Protein AF-A0A7R9QW29-F1 (afdb_monomer_lite)

pLDDT: mean 70.52, std 18.79, range [30.86, 97.25]

Secondary structure (DSSP, 8-state):
-PPPP-EEEEEEETTTTEEEEEETTEEEEE-SS-TT--S-TTTTS---S-TT-----HHHHHHHHSHHHHTSHHHHHHHHHTT-----SS-EEEEETTT-TT--S--GGGS-HHHHHHHHHHHHHHHHTPPPPGGGSPPPGGG-GGGGTT----SS-EEEE--SSHHHHHHHHHHHHHHHHHTT-EEEE---GGGTT--------

Structure (mmCIF, N/CA/C/O backbone):
data_AF-A0A7R9QW29-F1
#
_entry.id   AF-A0A7R9QW29-F1
#
loop_
_atom_site.group_PDB
_atom_site.id
_atom_site.type_symbol
_atom_site.label_atom_id
_atom_site.label_alt_id
_atom_site.label_comp_id
_atom_site.label_asym_id
_atom_site.label_entity_id
_atom_site.label_seq_id
_atom_site.pdbx_PDB_ins_code
_atom_site.Cartn_x
_atom_site.Cartn_y
_atom_site.Cartn_z
_atom_site.occupancy
_atom_site.B_iso_or_equiv
_atom_site.auth_seq_id
_atom_site.auth_comp_id
_atom_site.auth_asym_id
_atom_site.auth_atom_id
_atom_site.pdbx_PDB_model_num
ATOM 1 N N . LYS A 1 1 ? -29.082 3.643 -6.934 1.00 73.44 1 LYS A N 1
ATOM 2 C CA . LYS A 1 1 ? -28.202 3.748 -5.7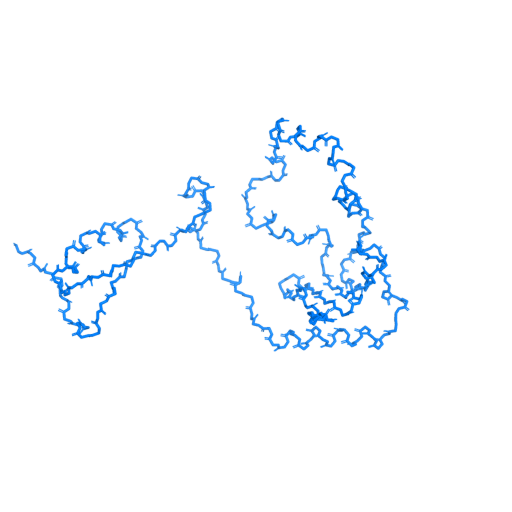39 1.00 73.44 1 LYS A CA 1
ATOM 3 C C . LYS A 1 1 ? -26.882 3.061 -6.061 1.00 73.44 1 LYS A C 1
ATOM 5 O O . LYS A 1 1 ? -26.933 1.961 -6.593 1.00 73.44 1 LYS A O 1
ATOM 10 N N . ARG A 1 2 ? -25.730 3.694 -5.806 1.00 67.56 2 ARG A N 1
ATOM 11 C CA . ARG A 1 2 ? -24.432 3.007 -5.923 1.00 67.56 2 ARG A CA 1
ATOM 12 C C . ARG A 1 2 ? -24.284 2.035 -4.741 1.00 67.56 2 ARG A C 1
ATOM 14 O O . ARG A 1 2 ? -24.753 2.386 -3.656 1.00 67.56 2 ARG A O 1
ATOM 21 N N . PRO A 1 3 ? -23.700 0.842 -4.930 1.00 76.25 3 PRO A N 1
ATOM 22 C CA . PRO A 1 3 ? -23.441 -0.070 -3.823 1.00 76.25 3 PRO A CA 1
ATOM 23 C C . PRO A 1 3 ? -22.502 0.598 -2.812 1.00 76.25 3 PRO A C 1
ATOM 25 O O . PRO A 1 3 ? -21.522 1.240 -3.197 1.00 76.25 3 PRO A O 1
ATOM 28 N N . VAL A 1 4 ? -22.824 0.480 -1.524 1.00 84.00 4 VAL A N 1
ATOM 29 C CA . VAL A 1 4 ? -21.968 0.982 -0.443 1.00 84.00 4 VAL A CA 1
ATOM 30 C C . VAL A 1 4 ? -20.855 -0.034 -0.228 1.00 84.00 4 VAL A C 1
ATOM 32 O O . VAL A 1 4 ? -21.122 -1.211 -0.002 1.00 84.00 4 VAL A O 1
ATOM 35 N N . ARG A 1 5 ? -19.601 0.415 -0.323 1.00 86.31 5 ARG A N 1
ATOM 36 C CA . ARG A 1 5 ? -18.443 -0.423 -0.014 1.00 86.31 5 ARG A CA 1
ATOM 37 C C . ARG A 1 5 ? -18.361 -0.599 1.500 1.00 86.31 5 ARG A C 1
ATOM 39 O O . ARG A 1 5 ? -18.160 0.375 2.216 1.00 86.31 5 ARG A O 1
ATOM 46 N N . THR A 1 6 ? -18.506 -1.834 1.957 1.00 92.88 6 THR A N 1
ATOM 47 C CA . THR A 1 6 ? -18.445 -2.205 3.377 1.00 92.88 6 THR A CA 1
ATOM 48 C C . THR A 1 6 ? -17.052 -2.648 3.807 1.00 92.88 6 THR A C 1
ATOM 50 O O . THR A 1 6 ? -16.775 -2.710 4.995 1.00 92.88 6 THR A O 1
ATOM 53 N N . GLU A 1 7 ? -16.160 -2.936 2.863 1.00 94.56 7 GLU A N 1
ATOM 54 C CA . GLU A 1 7 ? -14.828 -3.463 3.137 1.00 94.56 7 GLU A CA 1
ATOM 55 C C . GLU A 1 7 ? -13.802 -2.855 2.182 1.00 94.56 7 GLU A C 1
ATOM 57 O O . GLU A 1 7 ? -14.059 -2.699 0.984 1.00 94.56 7 GLU A O 1
ATOM 62 N N . LEU A 1 8 ? -12.647 -2.480 2.722 1.00 93.81 8 LEU A N 1
ATOM 63 C CA . LEU A 1 8 ? -11.550 -1.891 1.971 1.00 93.81 8 LEU A CA 1
ATOM 64 C C . LEU A 1 8 ? -10.215 -2.335 2.568 1.00 93.81 8 LEU A C 1
ATOM 66 O O . LEU A 1 8 ? -9.871 -1.962 3.689 1.00 93.81 8 LEU A O 1
ATOM 70 N N . LEU A 1 9 ? -9.432 -3.075 1.790 1.00 93.12 9 LEU A N 1
ATOM 71 C CA . LEU A 1 9 ? -8.023 -3.294 2.088 1.00 93.12 9 LEU A CA 1
ATOM 72 C C . LEU A 1 9 ? -7.236 -2.023 1.742 1.00 93.12 9 LEU A C 1
ATOM 74 O O . LEU A 1 9 ? -7.287 -1.565 0.602 1.00 93.12 9 LEU A O 1
ATOM 78 N N . HIS A 1 10 ? -6.530 -1.446 2.715 1.00 89.88 10 HIS A N 1
ATOM 79 C CA . HIS A 1 10 ? -5.677 -0.276 2.488 1.00 89.88 10 HIS A CA 1
ATOM 80 C C . HIS A 1 10 ? -4.273 -0.682 2.036 1.00 89.88 10 HIS A C 1
ATOM 82 O O . HIS A 1 10 ? -3.747 -0.094 1.097 1.00 89.88 10 HIS A O 1
ATOM 88 N N . ASN A 1 11 ? -3.661 -1.649 2.726 1.00 87.25 11 ASN A N 1
ATOM 89 C CA . ASN A 1 11 ? -2.287 -2.082 2.479 1.00 87.25 11 ASN A CA 1
ATOM 90 C C . ASN A 1 11 ? -2.011 -3.450 3.133 1.00 87.25 11 ASN A C 1
ATOM 92 O O . ASN A 1 11 ? -2.524 -3.719 4.223 1.00 87.25 11 ASN A O 1
ATOM 96 N N . ILE A 1 12 ? -1.157 -4.257 2.501 1.00 88.38 12 ILE A N 1
ATOM 97 C CA . ILE A 1 12 ? -0.369 -5.330 3.118 1.00 88.38 12 ILE A CA 1
ATOM 98 C C . ILE A 1 12 ? 1.059 -5.176 2.593 1.00 88.38 12 ILE A C 1
ATOM 100 O O . ILE A 1 12 ? 1.333 -5.451 1.428 1.00 88.38 12 ILE A O 1
ATOM 104 N N . ASP A 1 13 ? 1.953 -4.730 3.463 1.00 83.19 13 ASP A N 1
ATOM 105 C CA . ASP A 1 13 ? 3.351 -4.489 3.154 1.00 83.19 13 ASP A CA 1
ATOM 106 C C . ASP A 1 13 ? 4.216 -5.489 3.928 1.00 83.19 13 ASP A C 1
ATOM 108 O O . ASP A 1 13 ? 4.420 -5.325 5.136 1.00 83.19 13 ASP A O 1
ATOM 112 N N . PRO A 1 14 ? 4.710 -6.550 3.270 1.00 79.88 14 PRO A N 1
ATOM 113 C CA . PRO A 1 14 ? 5.566 -7.531 3.922 1.00 79.88 14 PRO A CA 1
ATOM 114 C C . PRO A 1 14 ? 6.981 -7.000 4.197 1.00 79.88 14 PRO A C 1
ATOM 116 O O . PRO A 1 14 ? 7.666 -7.572 5.040 1.00 79.88 14 PRO A O 1
ATOM 119 N N . ILE A 1 15 ? 7.420 -5.925 3.527 1.00 76.19 15 ILE A N 1
ATOM 120 C CA . ILE A 1 15 ? 8.760 -5.338 3.693 1.00 76.19 15 ILE A CA 1
ATOM 121 C C . ILE A 1 15 ? 8.809 -4.555 5.005 1.00 76.19 15 ILE A C 1
ATOM 123 O O . ILE A 1 15 ? 9.700 -4.756 5.826 1.00 76.19 15 ILE A O 1
ATOM 127 N N . TRP A 1 16 ? 7.808 -3.708 5.232 1.00 72.38 16 TRP A N 1
ATOM 128 C CA . TRP A 1 16 ? 7.690 -2.893 6.443 1.00 72.38 16 TRP A CA 1
ATOM 129 C C . TRP A 1 16 ? 6.817 -3.536 7.526 1.00 72.38 16 TRP A C 1
ATOM 131 O O . TRP A 1 16 ? 6.592 -2.938 8.577 1.00 72.38 16 TRP A O 1
ATOM 141 N N . ASN A 1 17 ? 6.318 -4.749 7.268 1.00 79.25 17 ASN A N 1
ATOM 142 C CA . ASN A 1 17 ? 5.411 -5.504 8.132 1.00 79.25 17 ASN A CA 1
ATOM 143 C C . ASN A 1 17 ? 4.207 -4.665 8.601 1.00 79.25 17 ASN A C 1
ATOM 145 O O . ASN A 1 17 ? 3.779 -4.722 9.760 1.00 79.25 17 ASN A O 1
ATOM 149 N N . MET A 1 18 ? 3.661 -3.878 7.672 1.00 82.75 18 MET A N 1
ATOM 150 C CA . MET A 1 18 ? 2.506 -3.019 7.893 1.00 82.75 18 MET A CA 1
ATOM 151 C C . MET A 1 18 ? 1.281 -3.602 7.208 1.00 82.75 18 MET A C 1
ATOM 153 O O . MET A 1 18 ? 1.355 -4.128 6.103 1.00 82.75 18 MET A O 1
ATOM 157 N N . SER A 1 19 ? 0.117 -3.486 7.830 1.00 88.00 19 SER A N 1
ATOM 158 C CA . SER A 1 19 ? -1.134 -3.838 7.160 1.00 88.00 19 SER A CA 1
ATOM 159 C C . SER A 1 19 ? -2.289 -3.025 7.708 1.00 88.00 19 SER A C 1
ATOM 161 O O . SER A 1 19 ? -2.288 -2.654 8.881 1.00 88.00 19 SER A O 1
ATOM 163 N N . ALA A 1 20 ? -3.268 -2.733 6.859 1.00 91.50 20 ALA A N 1
ATOM 164 C CA . ALA A 1 20 ? -4.464 -2.023 7.271 1.00 91.50 20 ALA A CA 1
ATOM 165 C C . ALA A 1 20 ? -5.687 -2.470 6.469 1.00 91.50 20 ALA A C 1
ATOM 167 O O . ALA A 1 20 ? -5.649 -2.547 5.238 1.00 91.50 20 ALA A O 1
ATOM 168 N N . ILE A 1 21 ? -6.791 -2.705 7.173 1.00 94.44 21 ILE A N 1
ATOM 169 C CA . ILE A 1 21 ? -8.099 -3.017 6.593 1.00 94.44 21 ILE A CA 1
ATOM 170 C C . ILE A 1 21 ? -9.167 -2.159 7.258 1.00 94.44 21 ILE A C 1
ATOM 172 O O . ILE A 1 21 ? -9.123 -1.920 8.463 1.00 94.44 21 ILE A O 1
ATOM 176 N N . ARG A 1 22 ? -10.142 -1.716 6.469 1.00 94.75 22 ARG A N 1
ATOM 177 C CA . ARG A 1 22 ? -11.374 -1.101 6.948 1.00 94.75 22 ARG A CA 1
ATOM 178 C C . ARG A 1 22 ? -12.548 -2.042 6.702 1.00 94.75 22 ARG A C 1
ATOM 180 O O . ARG A 1 22 ? -12.721 -2.533 5.587 1.00 94.75 22 ARG A O 1
ATOM 187 N N . TYR A 1 23 ? -13.369 -2.239 7.724 1.00 96.25 23 TYR A N 1
ATOM 188 C CA . TYR A 1 23 ? -14.617 -2.989 7.673 1.00 96.25 23 TYR A CA 1
ATOM 189 C C . TYR A 1 23 ? -15.718 -2.162 8.346 1.00 96.25 23 TYR A C 1
ATOM 191 O O . TYR A 1 23 ? -15.688 -1.924 9.551 1.00 96.25 23 TYR A O 1
ATOM 199 N N . TYR A 1 24 ? -16.668 -1.690 7.544 1.00 94.94 24 TYR A N 1
ATOM 200 C CA . TYR A 1 24 ? -17.634 -0.649 7.888 1.00 94.94 24 TYR A CA 1
ATOM 201 C C . TYR A 1 24 ? -16.944 0.591 8.469 1.00 94.94 24 TYR A C 1
ATOM 203 O O . TYR A 1 24 ? -16.179 1.263 7.768 1.00 94.94 24 TYR A O 1
ATOM 211 N N . ASP A 1 25 ? -17.214 0.888 9.733 1.00 95.06 25 ASP A N 1
ATOM 212 C CA . ASP A 1 25 ? -16.708 2.057 10.436 1.00 95.06 25 ASP A CA 1
ATOM 213 C C . ASP A 1 25 ? -15.381 1.760 11.144 1.00 95.06 25 ASP A C 1
ATOM 215 O O . ASP A 1 25 ? -14.684 2.682 11.536 1.00 95.06 25 ASP A O 1
ATOM 219 N N . TYR A 1 26 ? -14.948 0.498 11.203 1.00 95.25 26 TYR A N 1
ATOM 220 C CA . TYR A 1 26 ? -13.737 0.111 11.917 1.00 95.25 26 TYR A CA 1
ATOM 221 C C . TYR A 1 26 ? -12.537 -0.029 10.992 1.00 95.25 26 TYR A C 1
ATOM 223 O O . TYR A 1 26 ? -12.632 -0.634 9.921 1.00 95.25 26 TYR A O 1
ATOM 231 N N . LYS A 1 27 ? -11.383 0.475 11.427 1.00 93.25 27 LYS A N 1
ATOM 232 C CA . LYS A 1 27 ? -10.101 0.285 10.748 1.00 93.25 27 LYS A CA 1
ATOM 233 C C . LYS A 1 27 ? -9.096 -0.365 11.686 1.00 93.25 27 LYS A C 1
ATOM 235 O O . LYS A 1 27 ? -8.755 0.197 12.721 1.00 93.25 27 LYS A O 1
ATOM 240 N N . LEU A 1 28 ? -8.619 -1.543 11.295 1.00 92.50 28 LEU A N 1
ATOM 241 C CA . LEU A 1 28 ? -7.553 -2.269 11.976 1.00 92.50 28 LEU A CA 1
ATOM 242 C C . LEU A 1 28 ? -6.229 -1.941 11.289 1.00 92.50 28 LEU A C 1
ATOM 244 O O . LEU A 1 28 ? -6.126 -2.063 10.065 1.00 92.50 28 LEU A O 1
ATOM 248 N N . VAL A 1 29 ? -5.229 -1.544 12.068 1.00 89.31 29 VAL A N 1
ATOM 249 C CA . VAL A 1 29 ? -3.888 -1.191 11.598 1.00 89.31 29 VAL A CA 1
ATOM 250 C C . VAL A 1 29 ? -2.862 -1.997 12.380 1.00 89.31 29 VAL A C 1
ATOM 252 O O . VAL A 1 29 ? -2.909 -2.056 13.601 1.00 89.31 29 VAL A O 1
ATOM 255 N N . LYS A 1 30 ? -1.911 -2.603 11.677 1.00 85.00 30 LYS A N 1
ATOM 256 C CA . LYS A 1 30 ? -0.725 -3.245 12.246 1.00 85.00 30 LYS A CA 1
ATOM 257 C C . LYS A 1 30 ? 0.500 -2.526 11.700 1.00 85.00 30 LYS A C 1
ATOM 259 O O . LYS A 1 30 ? 0.628 -2.425 10.480 1.00 85.00 30 LYS A O 1
ATOM 264 N N . SER A 1 31 ? 1.397 -2.079 12.573 1.00 74.94 31 SER A N 1
ATOM 265 C CA . SER A 1 31 ? 2.688 -1.507 12.179 1.00 74.94 31 SER A CA 1
ATOM 266 C C . SE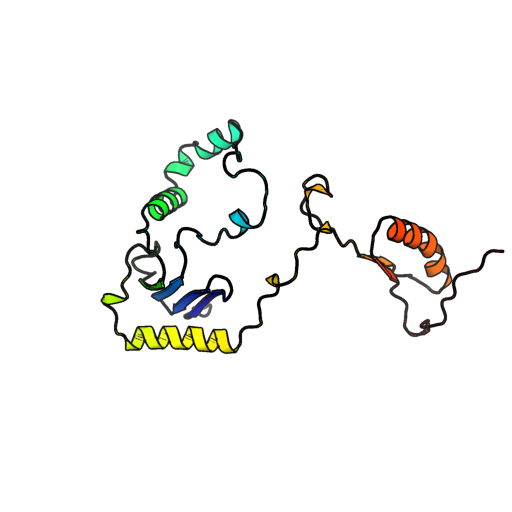R A 1 31 ? 3.799 -1.949 13.130 1.00 74.94 31 SER A C 1
ATOM 268 O O . SER A 1 31 ? 3.610 -2.015 14.345 1.00 74.94 31 SER A O 1
ATOM 270 N N . THR A 1 32 ? 4.984 -2.231 12.588 1.00 60.09 32 THR A N 1
ATOM 271 C CA . THR A 1 32 ? 6.207 -2.441 13.382 1.00 60.09 32 THR A CA 1
ATOM 272 C C . THR A 1 32 ? 7.125 -1.219 13.418 1.00 60.09 32 THR A C 1
ATOM 274 O O . THR A 1 32 ? 8.175 -1.279 14.048 1.00 60.09 32 THR A O 1
ATOM 277 N N . GLY A 1 33 ? 6.731 -0.107 12.793 1.00 53.31 33 GLY A N 1
ATOM 278 C CA . GLY A 1 33 ? 7.444 1.173 12.817 1.00 53.31 33 GLY A CA 1
ATOM 279 C C . GLY A 1 33 ? 6.554 2.327 13.298 1.00 53.31 33 GLY A C 1
ATOM 280 O O . GLY A 1 33 ? 5.334 2.157 13.388 1.00 53.31 33 GLY A O 1
ATOM 281 N N . PRO A 1 34 ? 7.135 3.496 13.621 1.00 47.91 34 PRO A N 1
ATOM 282 C CA . PRO A 1 34 ? 6.365 4.674 14.012 1.00 47.91 34 PRO A CA 1
ATOM 283 C C . PRO A 1 34 ? 5.334 5.016 12.929 1.00 47.91 34 PRO A C 1
ATOM 285 O O . PRO A 1 34 ? 5.673 5.124 11.754 1.00 47.91 34 PRO A O 1
ATOM 288 N N . VAL A 1 35 ? 4.077 5.232 13.331 1.00 45.34 35 VAL A N 1
ATOM 289 C CA . VAL A 1 35 ? 2.928 5.581 12.455 1.00 45.34 35 VAL A CA 1
ATOM 290 C C . VAL A 1 35 ? 3.110 6.957 11.772 1.00 45.34 35 VAL A C 1
ATOM 292 O O . VAL A 1 35 ? 2.289 7.407 10.971 1.00 45.34 35 VAL A O 1
ATOM 295 N N . ASN A 1 36 ? 4.230 7.624 12.056 1.00 42.44 36 ASN A N 1
ATOM 296 C CA . ASN A 1 36 ? 4.636 8.923 11.529 1.00 42.44 36 ASN A CA 1
ATOM 297 C C . ASN A 1 36 ? 4.950 8.872 10.025 1.00 42.44 36 ASN A C 1
ATOM 299 O O . ASN A 1 36 ? 4.928 9.904 9.356 1.00 42.44 36 ASN A O 1
ATOM 303 N N . SER A 1 37 ? 5.188 7.689 9.456 1.00 42.69 37 SER A N 1
ATOM 304 C CA . SER A 1 37 ? 5.276 7.482 8.010 1.00 42.69 37 SER A CA 1
ATOM 305 C C . SER A 1 37 ? 3.871 7.330 7.425 1.00 42.69 37 SER A C 1
ATOM 307 O O . SER A 1 37 ? 3.453 6.277 6.951 1.00 42.69 37 SER A O 1
ATOM 309 N N . SER A 1 38 ? 3.112 8.426 7.472 1.00 36.91 38 SER A N 1
ATOM 310 C CA . SER A 1 38 ? 1.786 8.577 6.872 1.00 36.91 38 SER A CA 1
ATOM 311 C C . SER A 1 38 ? 1.824 8.409 5.349 1.00 36.91 38 SER A C 1
ATOM 313 O O . SER A 1 38 ? 1.623 9.381 4.644 1.00 36.91 38 SER A O 1
ATOM 315 N N . GLY A 1 39 ? 2.121 7.229 4.800 1.00 36.88 39 GLY A N 1
ATOM 316 C CA . GLY A 1 39 ? 1.956 6.904 3.375 1.00 36.88 39 GLY A CA 1
ATOM 317 C C . GLY A 1 39 ? 2.679 7.807 2.362 1.00 36.88 39 GLY A C 1
ATOM 318 O O . GLY A 1 39 ? 2.554 7.583 1.162 1.00 36.88 39 GLY A O 1
ATOM 319 N N . ILE A 1 40 ? 3.472 8.790 2.795 1.00 36.31 40 ILE A N 1
ATOM 320 C CA . ILE A 1 40 ? 4.382 9.549 1.942 1.00 36.31 40 ILE A CA 1
ATOM 321 C C . ILE A 1 40 ? 5.676 8.735 1.854 1.00 36.31 40 ILE A C 1
ATOM 323 O O . ILE A 1 40 ? 6.750 9.202 2.209 1.00 36.31 40 ILE A O 1
ATOM 327 N N . ALA A 1 41 ? 5.577 7.495 1.368 1.00 34.00 41 ALA A N 1
ATOM 328 C CA . ALA A 1 41 ? 6.740 6.681 1.008 1.00 34.00 41 ALA A CA 1
ATOM 329 C C . ALA A 1 41 ? 7.572 7.331 -0.123 1.00 34.00 41 ALA A C 1
ATOM 331 O O . ALA A 1 41 ? 8.692 6.921 -0.404 1.00 34.00 41 ALA A O 1
ATOM 332 N N . TRP A 1 42 ? 7.056 8.401 -0.738 1.00 30.86 42 TRP A N 1
ATOM 333 C CA . TRP A 1 42 ? 7.811 9.280 -1.628 1.00 30.86 42 TRP A CA 1
ATOM 334 C C . TRP A 1 42 ? 8.867 10.133 -0.914 1.00 30.86 42 TRP A C 1
ATOM 336 O O . TRP A 1 42 ? 9.722 10.691 -1.593 1.00 30.86 42 TRP A O 1
ATOM 346 N N . ARG A 1 43 ? 8.815 10.262 0.421 1.00 34.09 43 ARG A N 1
ATOM 347 C CA . ARG A 1 43 ? 9.780 11.067 1.186 1.00 34.09 43 ARG A CA 1
ATOM 348 C C . ARG A 1 43 ? 11.132 10.366 1.337 1.00 34.09 43 ARG A C 1
ATOM 350 O O . ARG A 1 43 ? 12.147 11.044 1.289 1.00 34.09 43 ARG A O 1
ATOM 357 N N . ASP A 1 44 ? 11.136 9.037 1.436 1.00 34.22 44 ASP A N 1
ATOM 358 C CA . ASP A 1 44 ? 12.357 8.269 1.723 1.00 34.22 44 ASP A CA 1
ATOM 359 C C . ASP A 1 44 ? 12.962 7.599 0.473 1.00 34.22 44 ASP A C 1
ATOM 361 O O . ASP A 1 44 ? 14.073 7.082 0.516 1.00 34.22 44 ASP A O 1
ATOM 365 N N . SER A 1 45 ? 12.253 7.591 -0.665 1.00 35.56 45 SER A N 1
ATOM 366 C CA . SER A 1 45 ? 12.657 6.822 -1.859 1.00 35.56 45 SER A CA 1
ATOM 367 C C . SER A 1 45 ? 13.609 7.551 -2.823 1.00 35.56 45 SER A C 1
ATOM 369 O O . SER A 1 45 ? 13.991 6.994 -3.862 1.00 35.56 45 SER A O 1
ATOM 371 N N . TYR A 1 46 ? 14.023 8.771 -2.506 1.00 36.12 46 TYR A N 1
ATOM 372 C CA . TYR A 1 46 ? 15.106 9.422 -3.222 1.00 36.12 46 TYR A CA 1
ATOM 373 C C . TYR A 1 46 ? 16.059 10.021 -2.194 1.00 36.12 46 TYR A C 1
ATOM 375 O O . TYR A 1 46 ? 15.640 10.856 -1.401 1.00 36.12 46 TYR A O 1
ATOM 383 N N . ASP A 1 47 ? 17.346 9.677 -2.294 1.00 36.84 47 ASP A N 1
ATOM 384 C CA . ASP A 1 47 ? 18.494 10.486 -1.842 1.00 36.84 47 ASP A CA 1
ATOM 385 C C . ASP A 1 47 ? 18.523 11.857 -2.565 1.00 36.84 47 ASP A C 1
ATOM 387 O O . ASP A 1 47 ? 19.554 12.355 -3.021 1.00 36.84 47 ASP A O 1
ATOM 391 N N . TYR A 1 48 ? 17.355 12.470 -2.750 1.00 36.53 48 TYR A N 1
ATOM 392 C CA . TYR A 1 48 ? 17.192 13.831 -3.191 1.00 36.53 48 TYR A CA 1
ATOM 393 C C . TYR A 1 48 ? 17.459 14.675 -1.959 1.00 36.53 48 TYR A C 1
ATOM 395 O O . TYR A 1 48 ? 16.547 14.914 -1.181 1.00 36.53 48 TYR A O 1
ATOM 403 N N . VAL A 1 49 ? 18.737 15.017 -1.785 1.00 32.28 49 VAL A N 1
ATOM 404 C CA . VAL A 1 49 ? 19.244 16.165 -1.029 1.00 32.28 49 VAL A CA 1
ATOM 405 C C . VAL A 1 49 ? 18.545 16.364 0.312 1.00 32.28 49 VAL A C 1
ATOM 407 O O . VAL A 1 49 ? 17.440 16.888 0.349 1.00 32.28 49 VAL A O 1
ATOM 410 N N . ASP A 1 50 ? 19.228 15.979 1.393 1.00 35.41 50 ASP A N 1
ATOM 411 C CA . ASP A 1 50 ? 19.118 16.610 2.712 1.00 35.41 50 ASP A CA 1
ATOM 412 C C . ASP A 1 50 ? 17.768 17.309 2.954 1.00 35.41 50 ASP A C 1
ATOM 414 O O . ASP A 1 50 ? 17.564 18.467 2.592 1.00 35.41 50 ASP A O 1
ATOM 418 N N . SER A 1 51 ? 16.818 16.580 3.544 1.00 41.31 51 SER A N 1
ATOM 419 C CA . SER A 1 51 ? 15.452 17.043 3.842 1.00 41.31 51 SER A CA 1
ATOM 420 C C . SER A 1 51 ? 15.352 18.334 4.683 1.00 41.31 51 SER A C 1
ATOM 422 O O . SER A 1 51 ? 14.247 18.762 5.023 1.00 41.31 51 SER A O 1
ATOM 424 N N . THR A 1 52 ? 16.475 18.980 5.000 1.00 36.91 52 THR A N 1
ATOM 425 C CA . THR A 1 52 ? 16.547 20.358 5.487 1.00 36.91 52 THR A CA 1
ATOM 426 C C . THR A 1 52 ? 16.428 21.426 4.386 1.00 36.91 52 THR A C 1
ATOM 428 O O . THR A 1 52 ? 16.191 22.586 4.727 1.00 36.91 52 THR A O 1
ATOM 431 N N . ASP A 1 53 ? 16.496 21.072 3.094 1.00 36.78 53 ASP A N 1
ATOM 432 C CA . ASP A 1 53 ? 16.634 22.051 2.001 1.00 36.78 53 ASP A CA 1
ATOM 433 C C . ASP A 1 53 ? 15.532 22.028 0.921 1.00 36.78 53 ASP A C 1
ATOM 435 O O . ASP A 1 53 ? 15.686 22.626 -0.146 1.00 36.78 53 ASP A O 1
ATOM 439 N N . ILE A 1 54 ? 14.330 21.510 1.225 1.00 42.09 54 ILE A N 1
ATOM 440 C CA . ILE A 1 54 ? 13.117 22.063 0.582 1.00 42.09 54 ILE A CA 1
ATOM 441 C C . ILE A 1 54 ? 12.860 23.438 1.213 1.00 42.09 54 ILE A C 1
ATOM 443 O O . ILE A 1 54 ? 11.905 23.655 1.962 1.00 42.09 54 ILE A O 1
ATOM 447 N N . ARG A 1 55 ? 13.741 24.396 0.922 1.00 38.09 55 ARG A N 1
ATOM 448 C CA . ARG A 1 55 ? 13.458 25.808 1.134 1.00 38.09 55 ARG A CA 1
ATOM 449 C C . ARG A 1 55 ? 12.405 26.180 0.111 1.00 38.09 55 ARG A C 1
ATOM 451 O O . ARG A 1 55 ? 12.706 26.444 -1.051 1.00 38.09 55 ARG A O 1
ATOM 458 N N . LEU A 1 56 ? 11.147 26.174 0.545 1.00 41.88 56 LEU A N 1
ATOM 459 C CA . LEU A 1 56 ? 10.099 26.882 -0.177 1.00 41.88 56 LEU A CA 1
ATOM 460 C C . LEU A 1 56 ? 10.639 28.281 -0.482 1.00 41.88 56 LEU A C 1
ATOM 462 O O . LEU A 1 56 ? 11.242 28.923 0.384 1.00 41.88 56 LEU A O 1
ATOM 466 N N . THR A 1 57 ? 10.460 28.753 -1.711 1.00 45.47 57 THR A N 1
ATOM 467 C CA . THR A 1 57 ? 10.836 30.133 -2.011 1.00 45.47 57 THR A CA 1
ATOM 468 C C . THR A 1 57 ? 10.052 31.068 -1.077 1.00 45.47 57 THR A C 1
ATOM 470 O O . THR A 1 57 ? 8.993 30.681 -0.560 1.00 45.47 57 THR A O 1
ATOM 473 N N . PRO A 1 58 ? 10.522 32.297 -0.819 1.00 50.03 58 PRO A N 1
ATOM 474 C CA . PRO A 1 58 ? 9.759 33.276 -0.045 1.00 50.03 58 PRO A CA 1
ATOM 475 C C . PRO A 1 58 ? 8.302 33.429 -0.532 1.00 50.03 58 PRO A C 1
ATOM 477 O O . PRO A 1 58 ? 7.391 33.615 0.276 1.00 50.03 58 PRO A O 1
ATOM 480 N N . GLU A 1 59 ? 8.055 33.262 -1.835 1.00 50.50 59 GLU A N 1
ATOM 481 C CA . GLU A 1 59 ? 6.724 33.229 -2.456 1.00 50.50 59 GLU A CA 1
ATOM 482 C C . GLU A 1 59 ? 5.949 31.952 -2.101 1.00 50.50 59 GLU A C 1
ATOM 484 O O . GLU A 1 59 ? 4.762 32.023 -1.779 1.00 50.50 59 GLU A O 1
ATOM 489 N N . GLY A 1 60 ? 6.616 30.793 -2.089 1.00 48.06 60 GLY A N 1
ATOM 490 C CA . GLY A 1 60 ? 6.065 29.529 -1.600 1.00 48.06 60 GLY A CA 1
ATOM 491 C C . GLY A 1 60 ? 5.624 29.620 -0.136 1.00 48.06 60 GLY A C 1
ATOM 492 O O . GLY A 1 60 ? 4.496 29.240 0.184 1.00 48.06 60 GLY A O 1
ATOM 493 N N . TYR A 1 61 ? 6.441 30.222 0.735 1.00 50.97 61 TYR A N 1
ATOM 494 C CA . TYR A 1 61 ? 6.067 30.500 2.127 1.00 50.97 61 TYR A CA 1
ATOM 495 C C . TYR A 1 61 ? 4.891 31.480 2.229 1.00 50.97 61 TYR A C 1
ATOM 497 O O . TYR A 1 61 ? 3.935 31.205 2.955 1.00 50.97 61 TYR A O 1
ATOM 505 N N . LYS A 1 62 ? 4.894 32.575 1.458 1.00 52.81 62 LYS A N 1
ATOM 506 C CA . LYS A 1 62 ? 3.762 33.518 1.395 1.00 52.81 62 LYS A CA 1
ATOM 507 C C . LYS A 1 62 ? 2.465 32.844 0.941 1.00 52.81 62 LYS A C 1
ATOM 509 O O . LYS A 1 62 ? 1.416 33.118 1.513 1.00 52.81 62 LYS A O 1
ATOM 514 N N . SER A 1 63 ? 2.533 31.925 -0.023 1.00 51.62 63 SER A N 1
ATOM 515 C CA . SER A 1 63 ? 1.373 31.176 -0.537 1.00 51.62 63 SER A CA 1
ATOM 516 C C . SER A 1 63 ? 0.807 30.137 0.446 1.00 51.62 63 SER A C 1
ATOM 518 O O . SER A 1 63 ? -0.324 29.668 0.297 1.00 51.62 63 SER A O 1
ATOM 520 N N . LEU A 1 64 ? 1.590 29.741 1.453 1.00 51.84 64 LEU A N 1
ATOM 521 C CA . LEU A 1 64 ? 1.140 28.884 2.552 1.00 51.84 64 LEU A CA 1
ATOM 522 C C . LEU A 1 64 ? 0.611 29.701 3.737 1.00 51.84 64 LEU A C 1
ATOM 524 O O . LEU A 1 64 ? -0.264 29.221 4.451 1.00 51.84 64 LEU A O 1
ATOM 528 N N . GLN A 1 65 ? 1.116 30.924 3.923 1.00 50.81 65 GLN A N 1
ATOM 529 C CA . GLN A 1 65 ? 0.735 31.840 5.004 1.00 50.81 65 GLN A CA 1
ATOM 530 C C . GLN A 1 65 ? -0.494 32.705 4.695 1.00 50.81 65 GLN A C 1
ATOM 532 O O . GLN A 1 65 ? -0.944 33.448 5.565 1.00 50.81 65 GLN A O 1
ATOM 537 N N . THR A 1 66 ? -1.075 32.624 3.495 1.00 50.78 66 THR A N 1
ATOM 538 C CA . THR A 1 66 ? -2.373 33.260 3.236 1.00 50.78 66 THR A CA 1
ATOM 539 C C . THR A 1 66 ? -3.410 32.689 4.207 1.00 50.78 66 THR A C 1
ATOM 541 O O . THR A 1 66 ? -3.647 31.478 4.218 1.00 50.78 66 THR A O 1
ATOM 544 N N . ALA A 1 67 ? -4.010 33.564 5.020 1.00 49.88 67 ALA A N 1
ATOM 545 C CA . ALA A 1 67 ? -4.895 33.243 6.145 1.00 49.88 67 ALA A CA 1
ATOM 546 C C . ALA A 1 67 ? -6.035 32.252 5.814 1.00 49.88 67 ALA A C 1
ATOM 548 O O . ALA A 1 67 ? -6.469 31.502 6.689 1.00 49.88 67 ALA A O 1
ATOM 549 N N . ASP A 1 68 ? -6.444 32.158 4.544 1.00 52.16 68 ASP A N 1
ATOM 550 C CA . ASP A 1 68 ? -7.429 31.185 4.053 1.00 52.16 68 ASP A CA 1
ATOM 551 C C . ASP A 1 68 ? -7.023 29.718 4.269 1.00 52.16 68 ASP A C 1
ATOM 553 O O . ASP A 1 68 ? -7.878 28.853 4.471 1.00 52.16 68 ASP A O 1
ATOM 557 N N . ARG A 1 69 ? -5.720 29.404 4.282 1.00 48.06 69 ARG A N 1
ATOM 558 C CA . ARG A 1 69 ? -5.245 28.031 4.515 1.00 48.06 69 ARG A CA 1
ATOM 559 C C . ARG A 1 69 ? -5.228 27.659 5.990 1.00 48.06 69 ARG A C 1
ATOM 561 O O . ARG A 1 69 ? -5.610 26.535 6.303 1.00 48.06 69 ARG A O 1
ATOM 568 N N . MET A 1 70 ? -4.880 28.581 6.887 1.00 46.56 70 MET A N 1
ATOM 569 C CA . MET A 1 70 ? -4.816 28.327 8.336 1.00 46.56 70 MET A CA 1
ATOM 570 C C . MET A 1 70 ? -6.192 28.020 8.952 1.00 46.56 70 MET A C 1
ATOM 572 O O . MET A 1 70 ? -6.285 27.265 9.918 1.00 46.56 70 MET A O 1
ATOM 576 N N . HIS A 1 71 ? -7.272 28.554 8.372 1.00 49.12 71 HIS A N 1
ATOM 577 C CA . HIS A 1 71 ? -8.652 28.257 8.779 1.00 49.12 71 HIS A CA 1
ATOM 578 C C . HIS A 1 71 ? -9.315 27.138 7.964 1.00 49.12 71 HIS A C 1
ATOM 580 O O . HIS A 1 71 ? -10.422 26.708 8.306 1.00 49.12 71 HIS A O 1
ATOM 586 N N . SER A 1 72 ? -8.648 26.632 6.922 1.00 56.12 72 SER A N 1
ATOM 587 C CA . SER A 1 72 ? -9.168 25.523 6.130 1.00 56.12 72 SER A CA 1
ATOM 588 C C . SER A 1 72 ? -9.317 24.263 6.984 1.00 56.12 72 SER A C 1
ATOM 590 O O . SER A 1 72 ? -8.516 23.969 7.878 1.00 56.12 72 SER A O 1
ATOM 592 N N . SER A 1 73 ? -10.337 23.470 6.672 1.00 56.16 73 SER A N 1
ATOM 593 C CA . SER A 1 73 ? -10.517 22.126 7.224 1.00 56.16 73 SER A CA 1
ATOM 594 C C . SER A 1 73 ? -9.260 21.261 7.053 1.00 56.16 73 SER A C 1
ATOM 596 O O . SER A 1 73 ? -8.940 20.475 7.938 1.00 56.16 73 SER A O 1
ATOM 598 N N . VAL A 1 74 ? -8.490 21.472 5.980 1.00 50.34 74 VAL A N 1
ATOM 599 C CA . VAL A 1 74 ? -7.221 20.779 5.708 1.00 50.34 74 VAL A CA 1
ATOM 600 C C . VAL A 1 74 ? -6.156 21.094 6.765 1.00 50.34 74 VAL A C 1
ATOM 602 O O . VAL A 1 74 ? -5.526 20.180 7.288 1.00 50.34 74 VAL A O 1
ATOM 605 N N . TYR A 1 75 ? -5.972 22.362 7.142 1.00 54.12 75 TYR A N 1
ATOM 606 C CA . TYR A 1 75 ? -4.984 22.742 8.163 1.00 54.12 75 TYR A CA 1
ATOM 607 C C . TYR A 1 75 ? -5.389 22.284 9.569 1.00 54.12 75 TYR A C 1
ATOM 609 O O . TYR A 1 75 ? -4.544 21.853 10.356 1.00 54.12 75 TYR A O 1
ATOM 617 N N . LYS A 1 76 ? -6.694 22.281 9.874 1.00 56.62 76 LYS A N 1
ATOM 618 C CA . LYS A 1 76 ? -7.210 21.676 11.111 1.00 56.62 76 LYS A CA 1
ATOM 619 C C . LYS A 1 76 ? -6.876 20.182 11.188 1.00 56.62 76 LYS A C 1
ATOM 621 O O . LYS A 1 76 ? -6.386 19.744 12.221 1.00 56.62 76 LYS A O 1
ATOM 626 N N . VAL A 1 77 ? -7.026 19.435 10.094 1.00 52.84 77 VAL A N 1
ATOM 627 C CA . VAL A 1 77 ? -6.651 18.009 10.035 1.00 52.84 77 VAL A CA 1
ATOM 628 C C . VAL A 1 77 ? -5.138 17.820 10.195 1.00 52.84 77 VAL A C 1
ATOM 630 O O . VAL A 1 77 ? -4.710 16.993 10.995 1.00 52.84 77 VAL A O 1
ATOM 633 N N . LEU A 1 78 ? -4.312 18.623 9.517 1.00 52.56 78 LEU A N 1
ATOM 634 C CA . LEU A 1 78 ? -2.847 18.537 9.634 1.00 52.56 78 LEU A CA 1
ATOM 635 C C . LEU A 1 78 ? -2.348 18.853 11.053 1.00 52.56 78 LEU A C 1
ATOM 637 O O . LEU A 1 78 ? -1.496 18.148 11.589 1.00 52.56 78 LEU A O 1
ATOM 641 N N . SER A 1 79 ? -2.905 19.882 11.698 1.00 53.59 79 SER A N 1
ATOM 642 C CA . SER A 1 79 ? -2.560 20.208 13.088 1.00 53.59 79 SER A CA 1
ATOM 643 C C . SER A 1 79 ? -3.000 19.126 14.086 1.00 53.59 79 SER A C 1
ATOM 645 O O . SER A 1 79 ? -2.351 18.961 15.117 1.00 53.59 79 SER A O 1
ATOM 647 N N . GLN A 1 80 ? -4.056 18.364 13.778 1.00 52.75 80 GLN A N 1
ATOM 648 C CA . GLN A 1 80 ? -4.499 17.207 14.563 1.00 52.75 80 GLN A CA 1
ATOM 649 C C . GLN A 1 80 ? -3.627 15.967 14.323 1.00 52.75 80 GLN A C 1
ATOM 651 O O . GLN A 1 80 ? -3.333 15.251 15.276 1.00 52.75 80 GLN A O 1
ATOM 656 N N . MET A 1 81 ? -3.135 15.747 13.098 1.00 49.88 81 MET A N 1
ATOM 657 C CA . MET A 1 81 ? -2.174 14.675 12.796 1.00 49.88 81 MET A CA 1
ATOM 658 C C . MET A 1 81 ? -0.868 14.828 13.588 1.00 49.88 81 MET A C 1
ATOM 660 O O . MET A 1 81 ? -0.337 13.836 14.078 1.00 49.88 81 MET A O 1
ATOM 664 N N . ASN A 1 82 ? -0.411 16.064 13.818 1.00 51.22 82 ASN A N 1
ATOM 665 C CA . ASN A 1 82 ? 0.751 16.352 14.672 1.00 51.22 82 ASN A CA 1
ATOM 666 C C . ASN A 1 82 ? 0.522 16.056 16.169 1.00 51.22 82 ASN A C 1
ATOM 668 O O . ASN A 1 82 ? 1.470 16.120 16.948 1.00 51.22 82 ASN A O 1
ATOM 672 N N . ARG A 1 83 ? -0.719 15.771 16.590 1.00 54.22 83 ARG A N 1
ATOM 673 C CA . ARG A 1 83 ? -1.077 15.413 17.974 1.00 54.22 83 ARG A CA 1
ATOM 674 C C . ARG A 1 83 ? -1.292 13.912 18.171 1.00 54.22 83 ARG A C 1
ATOM 676 O O . ARG A 1 83 ? -1.708 13.519 19.259 1.00 54.22 83 ARG A O 1
ATOM 683 N N . ARG A 1 84 ? -1.060 13.083 17.144 1.00 58.19 84 ARG A N 1
ATOM 684 C CA . ARG A 1 84 ? -1.189 11.628 17.278 1.00 58.19 84 ARG A CA 1
ATOM 685 C C . ARG A 1 84 ? -0.262 11.124 18.390 1.00 58.19 84 ARG A C 1
ATOM 687 O O . ARG A 1 84 ? 0.911 11.505 18.402 1.00 58.19 84 ARG A O 1
ATOM 694 N N . PRO A 1 85 ? -0.760 10.279 19.309 1.00 57.53 85 PRO A N 1
ATOM 695 C CA . PRO A 1 85 ? 0.107 9.539 20.209 1.00 57.53 85 PRO A CA 1
ATOM 696 C C . PRO A 1 85 ? 1.148 8.763 19.397 1.00 57.53 85 PRO A C 1
ATOM 698 O O . PRO A 1 85 ? 0.843 8.216 18.336 1.00 57.53 85 PRO A O 1
ATOM 701 N N . ASP A 1 86 ? 2.379 8.714 19.895 1.00 57.00 86 ASP A N 1
ATOM 702 C CA . ASP A 1 86 ? 3.425 7.865 19.329 1.00 57.00 86 ASP A CA 1
ATOM 703 C C . ASP A 1 86 ? 3.094 6.400 19.651 1.00 57.00 86 ASP A C 1
ATOM 705 O O . ASP A 1 86 ? 3.502 5.867 20.685 1.00 57.00 86 ASP A O 1
ATOM 709 N N . TYR A 1 87 ? 2.287 5.767 18.794 1.00 54.72 87 TYR A N 1
ATOM 710 C CA . TYR A 1 87 ? 2.005 4.332 18.846 1.00 54.72 87 TYR A CA 1
ATOM 711 C C . TYR A 1 87 ? 3.283 3.575 18.460 1.00 54.72 87 TYR A C 1
ATOM 713 O O . TYR A 1 87 ? 3.490 3.184 17.308 1.00 54.72 87 TYR A O 1
ATOM 721 N N . ARG A 1 88 ? 4.211 3.444 19.412 1.00 49.47 88 ARG A N 1
ATOM 722 C CA . ARG A 1 88 ? 5.485 2.763 19.190 1.00 49.47 88 ARG A CA 1
ATOM 723 C C . ARG A 1 88 ? 5.287 1.256 19.007 1.00 49.47 88 ARG A C 1
ATOM 725 O O . ARG A 1 88 ? 4.693 0.587 19.844 1.00 49.47 88 ARG A O 1
ATOM 732 N N . VAL A 1 89 ? 5.881 0.775 17.912 1.00 47.28 89 VAL A N 1
ATOM 733 C CA . VAL A 1 89 ? 6.533 -0.526 17.660 1.00 47.28 89 VAL A CA 1
ATOM 734 C C . VAL A 1 89 ? 5.789 -1.766 18.186 1.00 47.28 89 VAL A C 1
ATOM 736 O O . VAL A 1 89 ? 5.843 -2.083 19.369 1.00 47.28 89 VAL A O 1
ATOM 739 N N . LEU A 1 90 ? 5.201 -2.521 17.243 1.00 49.84 90 LEU A N 1
A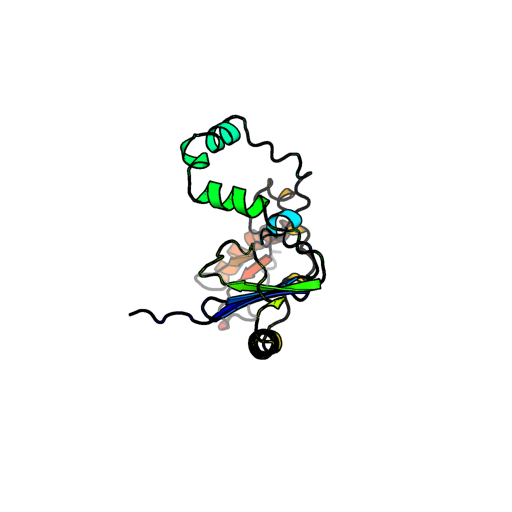TOM 740 C CA . LEU A 1 90 ? 4.478 -3.808 17.365 1.00 49.84 90 LEU A CA 1
ATOM 741 C C . LEU A 1 90 ? 2.962 -3.719 17.598 1.00 49.84 90 LEU A C 1
ATOM 743 O O . LEU A 1 90 ? 2.300 -4.757 17.534 1.00 49.84 90 LEU A O 1
ATOM 747 N N . GLN A 1 91 ? 2.389 -2.537 17.840 1.00 68.75 91 GLN A N 1
ATOM 748 C CA . GLN A 1 91 ? 0.979 -2.449 18.219 1.00 68.75 91 GLN A CA 1
ATOM 749 C C . GLN A 1 91 ? 0.033 -2.610 17.022 1.00 68.75 91 GLN A C 1
ATOM 751 O O . GLN A 1 91 ? 0.070 -1.887 16.025 1.00 68.75 91 GLN A O 1
ATOM 756 N N . LEU A 1 92 ? -0.815 -3.626 17.144 1.00 84.38 92 LEU A N 1
ATOM 757 C CA . LEU A 1 92 ? -2.090 -3.701 16.459 1.00 84.38 92 LEU A CA 1
ATOM 758 C C . LEU A 1 92 ? -2.995 -2.643 17.106 1.00 84.38 92 LEU A C 1
ATOM 760 O O . LEU A 1 92 ? -3.116 -2.645 18.326 1.00 84.38 92 LEU A O 1
ATOM 764 N N . CYS A 1 93 ? -3.609 -1.771 16.312 1.00 87.81 93 CYS A N 1
ATOM 765 C CA . CYS A 1 93 ? -4.536 -0.739 16.773 1.00 87.81 93 CYS A CA 1
ATOM 766 C C . CYS A 1 93 ? -5.857 -0.854 16.017 1.00 87.81 93 CYS A C 1
ATOM 768 O O . CYS A 1 93 ? -5.878 -1.192 14.827 1.00 87.81 93 CYS A O 1
ATOM 770 N N . LEU A 1 94 ? -6.955 -0.543 16.694 1.00 91.56 94 LEU A N 1
ATOM 771 C CA . LEU A 1 94 ? -8.289 -0.497 16.112 1.00 91.56 94 LEU A CA 1
ATOM 772 C C . LEU A 1 94 ? -8.869 0.901 16.310 1.00 91.56 94 LEU A C 1
ATOM 774 O O . LEU A 1 94 ? -8.817 1.440 17.409 1.00 91.56 94 LEU A O 1
ATOM 778 N N . PHE A 1 95 ? -9.456 1.462 15.257 1.00 91.50 95 PHE A N 1
ATOM 779 C CA . PHE A 1 95 ? -10.076 2.785 15.282 1.00 91.50 95 PHE A CA 1
ATOM 780 C C . PHE A 1 95 ? -11.513 2.709 14.781 1.00 91.50 95 PHE A C 1
ATOM 782 O O . PHE A 1 95 ? -11.793 1.992 13.816 1.00 91.50 95 PHE A O 1
ATOM 789 N N . ASP A 1 96 ? -12.405 3.478 15.398 1.00 93.50 96 ASP A N 1
ATOM 790 C CA . ASP A 1 96 ? -13.729 3.767 14.852 1.00 93.50 96 ASP A CA 1
ATOM 791 C C . ASP A 1 96 ? -13.633 5.036 14.000 1.00 93.50 96 ASP A C 1
ATOM 793 O O . ASP A 1 96 ? -13.587 6.144 14.512 1.00 93.50 96 ASP A O 1
ATOM 797 N N . ILE A 1 97 ? -13.570 4.879 12.684 1.00 89.88 97 ILE A N 1
ATOM 798 C CA . ILE A 1 97 ? -13.388 5.962 11.713 1.00 89.88 97 ILE A CA 1
ATOM 799 C C . ILE A 1 97 ? -14.629 6.854 11.600 1.00 89.88 97 ILE A C 1
ATOM 801 O O . ILE A 1 97 ? -14.535 7.958 11.056 1.00 89.88 97 ILE A O 1
ATOM 805 N N . ARG A 1 98 ? -15.795 6.402 12.074 1.00 89.94 98 ARG A N 1
ATOM 806 C CA . ARG A 1 98 ? -17.004 7.228 12.071 1.00 89.94 98 ARG A CA 1
ATOM 807 C C . ARG A 1 98 ? -16.916 8.323 13.128 1.00 89.94 98 ARG A C 1
ATOM 809 O O . ARG A 1 98 ? -17.215 9.474 12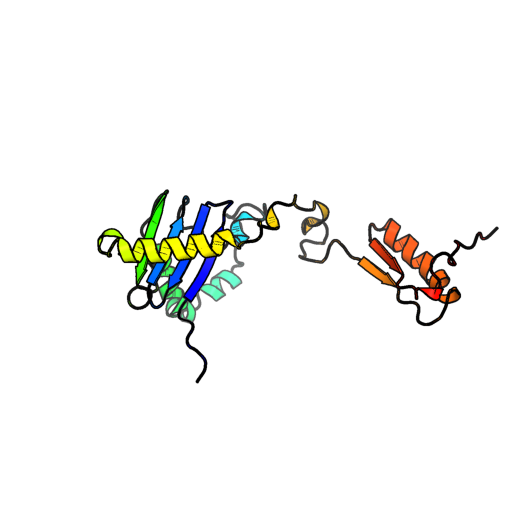.807 1.00 89.94 98 ARG A O 1
ATOM 816 N N . ASP A 1 99 ? -16.469 7.968 14.328 1.00 89.94 99 ASP A N 1
ATOM 817 C CA . ASP A 1 99 ? -16.377 8.891 15.465 1.00 89.94 99 ASP A CA 1
ATOM 818 C C . ASP A 1 99 ? -14.963 9.477 15.647 1.00 89.94 99 ASP A C 1
ATOM 820 O O . ASP A 1 99 ? -14.808 10.611 16.100 1.00 89.94 99 ASP A O 1
ATOM 824 N N . ASP A 1 100 ? -13.929 8.747 15.231 1.00 83.50 100 ASP A N 1
ATOM 825 C CA . ASP A 1 100 ? -12.514 9.128 15.254 1.00 83.50 100 ASP A CA 1
ATOM 826 C C . ASP A 1 100 ? -11.857 8.956 13.865 1.00 83.50 100 ASP A C 1
ATOM 828 O O . ASP A 1 100 ? -11.009 8.084 13.642 1.00 83.50 100 ASP A O 1
ATOM 832 N N . PRO A 1 101 ? -12.198 9.821 12.889 1.00 83.25 101 PRO A N 1
ATOM 833 C CA . PRO A 1 101 ? -11.587 9.784 11.560 1.00 83.25 101 PRO A CA 1
ATOM 834 C C . PRO A 1 101 ? -10.087 10.118 11.574 1.00 83.25 101 PRO A C 1
ATOM 836 O O . PRO A 1 101 ? -9.397 9.890 10.579 1.00 83.25 101 PRO A O 1
ATOM 839 N N . CYS A 1 102 ? -9.585 10.695 12.671 1.00 74.94 102 CYS A N 1
ATOM 840 C CA . CYS A 1 102 ? -8.192 11.096 12.823 1.00 74.94 102 CYS A CA 1
ATOM 841 C C . CYS A 1 102 ? -7.317 10.019 13.473 1.00 74.94 102 CYS A C 1
ATOM 843 O O . CYS A 1 102 ? -6.108 10.243 13.539 1.00 74.94 102 CYS A O 1
ATOM 845 N N . GLU A 1 103 ? -7.881 8.873 13.871 1.00 81.50 103 GLU A N 1
ATOM 846 C CA . GLU A 1 103 ? -7.173 7.725 14.458 1.00 81.50 103 GLU A CA 1
ATOM 847 C C . GLU A 1 103 ? -6.311 8.134 15.666 1.00 81.50 103 GLU A C 1
ATOM 849 O O . GLU A 1 103 ? -5.102 7.896 15.710 1.00 81.50 103 GLU A O 1
ATOM 854 N N . LEU A 1 104 ? -6.932 8.845 16.608 1.00 77.06 104 LEU A N 1
ATOM 855 C CA . LEU A 1 104 ? -6.313 9.371 17.826 1.00 77.06 104 LEU A CA 1
ATOM 856 C C . LEU A 1 104 ? -6.546 8.477 19.048 1.00 77.06 104 LEU A C 1
ATOM 858 O O . LEU A 1 104 ? -5.826 8.608 20.041 1.00 77.06 104 LEU A O 1
ATOM 862 N N . ARG A 1 105 ? -7.558 7.605 19.013 1.00 82.88 105 ARG A N 1
ATOM 863 C CA . ARG A 1 105 ? -7.921 6.721 20.121 1.00 82.88 105 ARG A CA 1
ATOM 864 C C . ARG A 1 105 ? -7.933 5.272 19.660 1.00 82.88 105 ARG A C 1
ATOM 866 O O . ARG A 1 105 ? -8.815 4.858 18.915 1.00 82.88 105 ARG A O 1
ATOM 873 N N . ASP A 1 106 ? -6.979 4.496 20.164 1.00 86.44 106 ASP A N 1
ATOM 874 C CA . ASP A 1 106 ? -6.985 3.049 19.975 1.00 86.44 106 ASP A CA 1
ATOM 875 C C . ASP A 1 106 ? -8.062 2.419 20.867 1.00 86.44 106 ASP A C 1
ATOM 877 O O . ASP A 1 106 ? -7.998 2.512 22.093 1.00 86.44 106 ASP A O 1
ATOM 881 N N . ILE A 1 107 ? -9.060 1.801 20.240 1.00 92.50 107 ILE A N 1
ATOM 882 C CA . ILE A 1 107 ? -10.180 1.130 20.912 1.00 92.50 107 ILE A CA 1
ATOM 883 C C . ILE A 1 107 ? -9.972 -0.379 21.028 1.00 92.50 107 ILE A C 1
ATOM 885 O O . ILE A 1 107 ? -10.842 -1.084 21.543 1.00 92.50 107 ILE A O 1
ATOM 889 N N . LEU A 1 108 ? -8.837 -0.899 20.553 1.00 91.06 108 LEU A N 1
ATOM 890 C CA . LEU A 1 108 ? -8.533 -2.323 20.601 1.00 91.06 108 LEU A CA 1
ATOM 891 C C . LEU A 1 108 ? -8.647 -2.924 22.015 1.00 91.06 108 LEU A C 1
ATOM 893 O O . LEU A 1 108 ? -9.260 -3.987 22.122 1.00 91.06 108 LEU A O 1
ATOM 897 N N . PRO A 1 109 ? -8.155 -2.281 23.100 1.00 90.00 109 PRO A N 1
ATOM 898 C CA . PRO A 1 109 ? -8.262 -2.834 24.455 1.00 90.00 109 PRO A CA 1
ATOM 899 C C . PRO A 1 109 ? -9.704 -2.978 24.966 1.00 90.00 109 PRO A C 1
ATOM 901 O O . PRO A 1 109 ? -9.964 -3.792 25.847 1.00 90.00 109 PRO A O 1
ATOM 904 N N . GLU A 1 110 ? -10.631 -2.182 24.426 1.00 93.12 110 GLU A N 1
ATOM 905 C CA . GLU A 1 110 ? -12.049 -2.140 24.813 1.00 93.12 110 GLU A CA 1
ATOM 906 C C . GLU A 1 110 ? -12.926 -3.039 23.920 1.00 93.12 110 GLU A C 1
ATOM 908 O O . GLU A 1 110 ? -14.109 -3.233 24.199 1.00 93.12 110 GLU A O 1
ATOM 913 N N . THR A 1 111 ? -12.370 -3.576 22.829 1.00 93.81 111 THR A N 1
ATOM 914 C CA . THR A 1 111 ? -13.133 -4.273 21.788 1.00 93.81 111 THR A CA 1
ATOM 915 C C . THR A 1 111 ? -13.123 -5.790 21.975 1.00 93.81 111 THR A C 1
ATOM 917 O O . THR A 1 111 ? -12.125 -6.380 22.383 1.00 93.81 111 THR A O 1
ATOM 920 N N . ASP A 1 112 ? -14.229 -6.443 21.604 1.00 95.62 112 ASP A N 1
ATOM 921 C CA . ASP A 1 112 ? -14.355 -7.903 21.593 1.00 95.62 112 ASP A CA 1
ATOM 922 C C . ASP A 1 112 ? -13.218 -8.585 20.785 1.00 95.62 112 ASP A C 1
ATOM 924 O O . ASP A 1 112 ? -13.087 -8.361 19.570 1.00 95.62 112 ASP A O 1
ATOM 928 N N . PRO A 1 113 ? -12.424 -9.478 21.413 1.00 95.56 113 PRO A N 1
ATOM 929 C CA . PRO A 1 113 ? -11.380 -10.249 20.743 1.00 95.56 113 PRO A CA 1
ATOM 930 C C . PRO A 1 113 ? -11.864 -11.077 19.547 1.00 95.56 113 PRO A C 1
ATOM 932 O O . PRO A 1 113 ? -11.079 -11.328 18.624 1.00 95.56 113 PRO A O 1
ATOM 935 N N . HIS A 1 114 ? -13.127 -11.517 19.525 1.00 96.81 114 HIS A N 1
ATOM 936 C CA . HIS A 1 114 ? -13.672 -12.242 18.375 1.00 96.81 114 HIS A CA 1
ATOM 937 C C . HIS A 1 114 ? -13.783 -11.346 17.141 1.00 96.81 114 HIS A C 1
ATOM 939 O O . HIS A 1 114 ? -13.435 -11.781 16.039 1.00 96.81 114 HIS A O 1
ATOM 945 N N . PHE A 1 115 ? -14.185 -10.087 17.319 1.00 96.31 115 PHE A N 1
ATOM 946 C CA . PHE A 1 115 ? -14.247 -9.118 16.229 1.00 96.31 115 PHE A CA 1
ATOM 947 C C . PHE A 1 115 ? -12.851 -8.767 15.700 1.00 96.31 115 PHE A C 1
ATOM 949 O O . PHE A 1 115 ? -12.624 -8.773 14.489 1.00 96.31 115 PHE A O 1
ATOM 956 N N . ILE A 1 116 ? -11.875 -8.576 16.592 1.00 94.62 116 ILE A N 1
ATOM 957 C CA . ILE A 1 116 ? -10.476 -8.338 16.203 1.00 94.62 116 ILE A CA 1
ATOM 958 C C . ILE A 1 116 ? -9.937 -9.523 15.389 1.00 94.62 116 ILE A C 1
ATOM 960 O O . ILE A 1 116 ? -9.337 -9.338 14.329 1.00 94.62 116 ILE A O 1
ATOM 964 N N . ARG A 1 117 ? -10.203 -10.758 15.836 1.00 95.75 117 ARG A N 1
ATOM 965 C CA . ARG A 1 117 ? -9.799 -11.979 15.123 1.00 95.75 117 ARG A CA 1
ATOM 966 C C . ARG A 1 117 ? -10.472 -12.102 13.758 1.00 95.75 117 ARG A C 1
ATOM 968 O O . ARG A 1 117 ? -9.832 -12.541 12.807 1.00 95.75 117 ARG A O 1
ATOM 975 N N . PHE A 1 118 ? -11.738 -11.709 13.646 1.00 97.25 118 PHE A N 1
ATOM 976 C CA . PHE A 1 118 ? -12.442 -11.663 12.368 1.00 97.25 118 PHE A CA 1
ATOM 977 C C . PHE A 1 118 ? -11.748 -10.716 11.377 1.00 97.25 118 PHE A C 1
ATOM 979 O O . PHE A 1 118 ? -11.451 -11.126 10.253 1.00 97.25 118 PHE A O 1
ATOM 986 N N . LEU A 1 119 ? -11.417 -9.491 11.801 1.00 96.19 119 LEU A N 1
ATOM 987 C CA . LEU A 1 119 ? -10.688 -8.525 10.968 1.00 96.19 119 LEU A CA 1
ATOM 988 C C . LEU A 1 119 ? -9.282 -9.021 10.607 1.00 96.19 119 LEU A C 1
ATOM 990 O O . LEU A 1 119 ? -8.841 -8.883 9.466 1.00 96.19 119 LEU A O 1
ATOM 994 N N . TRP A 1 120 ? -8.595 -9.656 11.554 1.00 94.94 120 TRP A N 1
ATOM 995 C CA . TRP A 1 120 ? -7.285 -10.252 11.317 1.00 94.94 120 TRP A CA 1
ATOM 996 C C . TRP A 1 120 ? -7.337 -11.388 10.288 1.00 94.94 120 TRP A C 1
ATOM 998 O O . TRP A 1 120 ? -6.524 -11.437 9.367 1.00 94.94 120 TRP A O 1
ATOM 1008 N N . ASN A 1 121 ? -8.334 -12.269 10.377 1.00 96.31 121 ASN A N 1
ATOM 1009 C CA . ASN A 1 121 ? -8.522 -13.350 9.411 1.00 96.31 121 ASN A CA 1
ATOM 1010 C C . ASN A 1 121 ? -8.806 -12.822 8.000 1.00 96.31 121 ASN A C 1
ATOM 1012 O O . ASN A 1 121 ? -8.372 -13.436 7.028 1.00 96.31 121 ASN A O 1
ATOM 1016 N N . LYS A 1 122 ? -9.475 -11.669 7.871 1.00 96.12 122 LYS A N 1
ATOM 1017 C CA . LYS A 1 122 ? -9.640 -10.999 6.575 1.00 96.12 122 LYS A CA 1
ATOM 1018 C C . LYS A 1 122 ? -8.302 -10.567 5.983 1.00 96.12 122 LYS A C 1
ATOM 1020 O O . LYS A 1 122 ? -8.040 -10.844 4.816 1.00 96.12 122 LYS A O 1
ATOM 1025 N N . LEU A 1 123 ? -7.434 -9.948 6.787 1.00 93.88 123 LEU A N 1
ATOM 1026 C CA . LEU A 1 123 ? -6.074 -9.598 6.361 1.00 93.88 123 LEU A CA 1
ATOM 1027 C C . LEU A 1 123 ? -5.284 -10.835 5.921 1.00 93.88 123 LEU A C 1
ATOM 1029 O O . LEU A 1 123 ? -4.644 -10.799 4.873 1.00 93.88 123 LEU A O 1
ATOM 1033 N N . LEU A 1 124 ? -5.367 -11.938 6.673 1.00 94.25 124 LEU A N 1
ATOM 1034 C CA . LEU A 1 124 ? -4.722 -13.201 6.301 1.00 94.25 124 LEU A CA 1
ATOM 1035 C C . LEU A 1 124 ? -5.258 -13.759 4.976 1.00 94.25 124 LEU A C 1
ATOM 1037 O O . LEU A 1 124 ? -4.469 -14.201 4.144 1.00 94.25 124 LEU A O 1
ATOM 1041 N N . ALA A 1 125 ? -6.575 -13.708 4.759 1.00 95.88 125 ALA A N 1
ATOM 1042 C CA . ALA A 1 125 ? -7.197 -14.164 3.520 1.00 95.88 125 ALA A CA 1
ATOM 1043 C C . ALA A 1 125 ? -6.745 -13.332 2.311 1.00 95.88 125 ALA A C 1
ATOM 1045 O O . ALA A 1 125 ? -6.407 -13.898 1.273 1.00 95.88 125 ALA A O 1
ATOM 1046 N N . TYR A 1 126 ? -6.672 -12.005 2.453 1.00 95.00 126 TYR A N 1
ATOM 1047 C CA . TYR A 1 126 ? -6.126 -11.147 1.403 1.00 95.00 126 TYR A CA 1
ATOM 1048 C C . TYR A 1 126 ? -4.655 -11.454 1.132 1.00 95.00 126 TYR A C 1
ATOM 1050 O O . TYR A 1 126 ? -4.295 -11.676 -0.023 1.00 95.00 126 TYR A O 1
ATOM 1058 N N . ASN A 1 127 ? -3.842 -11.553 2.188 1.00 92.69 127 ASN A N 1
ATOM 1059 C CA . ASN A 1 127 ? -2.416 -11.857 2.086 1.00 92.69 127 ASN A CA 1
ATOM 1060 C C . ASN A 1 127 ? -2.151 -13.194 1.375 1.00 92.69 127 ASN A C 1
ATOM 1062 O O . ASN A 1 127 ? -1.232 -13.297 0.572 1.00 92.69 127 ASN A O 1
ATOM 1066 N N . ALA A 1 128 ? -2.985 -14.212 1.616 1.00 93.88 128 ALA A N 1
ATOM 1067 C CA . ALA A 1 128 ? -2.861 -15.524 0.977 1.00 93.88 128 ALA A CA 1
ATOM 1068 C C . ALA A 1 128 ? -3.050 -15.483 -0.550 1.00 93.88 128 ALA A C 1
ATOM 1070 O O . ALA A 1 128 ? -2.602 -16.386 -1.252 1.00 93.88 128 ALA A O 1
ATOM 1071 N N . THR A 1 129 ? -3.704 -14.440 -1.064 1.00 93.44 129 THR A N 1
ATOM 1072 C CA . THR A 1 129 ? -3.921 -14.218 -2.503 1.00 93.44 129 THR A CA 1
ATOM 1073 C C . THR A 1 129 ? -3.063 -13.085 -3.069 1.00 93.44 129 THR A C 1
ATOM 1075 O O . THR A 1 129 ? -3.161 -12.773 -4.256 1.00 93.44 129 THR A O 1
ATOM 1078 N N . SER A 1 130 ? -2.237 -12.446 -2.235 1.00 89.25 130 SER A N 1
ATOM 1079 C CA . SER A 1 130 ? -1.382 -11.340 -2.649 1.00 89.25 130 SER A CA 1
ATOM 1080 C C . SER A 1 130 ? -0.251 -11.830 -3.547 1.00 89.25 130 SER A C 1
ATOM 1082 O O . SER A 1 130 ? 0.408 -12.833 -3.278 1.00 89.25 130 SER A O 1
ATOM 1084 N N . VAL A 1 131 ? 0.003 -11.075 -4.613 1.00 87.81 131 VAL A N 1
ATOM 1085 C CA . VAL A 1 131 ? 1.211 -11.247 -5.419 1.00 87.81 131 VAL A CA 1
ATOM 1086 C C . VAL A 1 131 ? 2.396 -10.588 -4.706 1.00 87.81 131 VAL A C 1
ATOM 1088 O O . VAL A 1 131 ? 2.207 -9.550 -4.064 1.00 87.81 131 VAL A O 1
ATOM 1091 N N . PRO A 1 132 ? 3.614 -11.151 -4.801 1.00 82.25 132 PRO A N 1
ATOM 1092 C CA . PRO A 1 132 ? 4.799 -10.527 -4.227 1.00 82.25 132 PRO A CA 1
ATOM 1093 C C . PRO A 1 132 ? 4.994 -9.084 -4.729 1.00 82.25 132 PRO A C 1
ATOM 1095 O O . PRO A 1 132 ? 4.707 -8.806 -5.899 1.00 82.25 132 PRO A O 1
ATOM 1098 N N . PRO A 1 133 ? 5.506 -8.164 -3.889 1.00 76.94 133 PRO A N 1
ATOM 1099 C CA . PRO A 1 133 ? 5.784 -6.798 -4.314 1.00 76.94 133 PRO A CA 1
ATOM 1100 C C . PRO A 1 133 ? 6.786 -6.760 -5.472 1.00 76.94 133 PRO A C 1
ATOM 1102 O O . PRO A 1 133 ? 7.866 -7.345 -5.396 1.00 76.94 133 PRO A O 1
ATOM 1105 N N . LEU A 1 134 ? 6.462 -6.009 -6.526 1.00 72.00 134 LEU A N 1
ATOM 1106 C CA . LEU A 1 134 ? 7.359 -5.812 -7.673 1.00 72.00 134 LEU A CA 1
ATOM 1107 C C . LEU A 1 134 ? 8.561 -4.914 -7.344 1.00 72.00 134 LEU A C 1
ATOM 1109 O O . LEU A 1 134 ? 9.521 -4.871 -8.103 1.00 72.00 134 LEU A O 1
ATOM 1113 N N . THR A 1 135 ? 8.524 -4.209 -6.213 1.00 64.69 135 THR A N 1
ATOM 1114 C CA . THR A 1 135 ? 9.574 -3.293 -5.742 1.00 64.69 135 THR A CA 1
ATOM 1115 C C . THR A 1 135 ? 10.833 -3.999 -5.234 1.00 64.69 135 THR A C 1
ATOM 1117 O O . THR A 1 135 ? 11.801 -3.328 -4.900 1.00 64.69 135 THR A O 1
ATOM 1120 N N . LEU A 1 136 ? 10.850 -5.336 -5.196 1.00 62.94 136 LEU A N 1
ATOM 1121 C CA . LEU A 1 136 ? 12.036 -6.126 -4.842 1.00 62.94 136 LEU A CA 1
ATOM 1122 C C . LEU A 1 136 ? 13.082 -6.202 -5.970 1.00 62.94 136 LEU A C 1
ATOM 1124 O O . LEU A 1 136 ? 14.140 -6.802 -5.785 1.00 62.94 136 LEU A O 1
ATOM 1128 N N . VAL A 1 137 ? 12.805 -5.620 -7.140 1.00 67.69 137 VAL A N 1
ATOM 1129 C CA . VAL A 1 137 ? 13.795 -5.511 -8.218 1.00 67.69 137 VAL A CA 1
ATOM 1130 C C . VAL A 1 137 ? 14.824 -4.419 -7.898 1.00 67.69 137 VAL A C 1
ATOM 1132 O O . VAL A 1 137 ? 14.448 -3.363 -7.382 1.00 67.69 137 VAL A O 1
ATOM 1135 N N . PRO A 1 138 ? 16.118 -4.623 -8.211 1.00 77.94 138 PRO A N 1
ATOM 1136 C CA . PRO A 1 138 ? 17.113 -3.564 -8.103 1.00 77.94 138 PRO A CA 1
ATOM 1137 C C . PRO A 1 138 ? 16.676 -2.325 -8.888 1.00 77.94 138 PRO A C 1
ATOM 1139 O O . PRO A 1 138 ? 16.201 -2.436 -10.021 1.00 77.94 138 PRO A O 1
ATOM 1142 N N . LYS A 1 139 ? 16.849 -1.143 -8.290 1.00 72.81 139 LYS A N 1
ATOM 1143 C CA . LYS A 1 139 ? 16.601 0.128 -8.974 1.00 72.81 139 LYS A CA 1
ATOM 1144 C C . LYS A 1 139 ? 17.507 0.212 -10.203 1.00 72.81 139 LYS A C 1
ATOM 1146 O O . LYS A 1 139 ? 18.716 0.026 -10.085 1.00 72.81 139 LYS A O 1
ATOM 1151 N N . ASP A 1 140 ? 16.921 0.490 -11.363 1.00 78.75 140 ASP A N 1
ATOM 1152 C CA . ASP A 1 140 ? 17.671 0.703 -12.601 1.00 78.75 140 ASP A CA 1
ATOM 1153 C C . ASP A 1 140 ? 18.536 1.971 -12.448 1.00 78.75 140 ASP A C 1
ATOM 1155 O O . ASP A 1 140 ? 17.975 3.048 -12.245 1.00 78.75 140 ASP A O 1
ATOM 1159 N N . PRO A 1 141 ? 19.879 1.896 -12.520 1.00 82.38 141 PRO A N 1
ATOM 1160 C CA . PRO A 1 141 ? 20.741 3.070 -12.373 1.00 82.38 141 PRO A CA 1
ATOM 1161 C C . PRO A 1 141 ? 20.459 4.156 -13.416 1.00 82.38 141 PRO A C 1
ATOM 1163 O O . PRO A 1 141 ? 20.631 5.341 -13.136 1.00 82.38 141 PRO A O 1
ATOM 1166 N N . ASN A 1 142 ? 19.967 3.764 -14.596 1.00 79.62 142 ASN A N 1
ATOM 1167 C CA . ASN A 1 142 ? 19.579 4.704 -15.639 1.00 79.62 142 ASN A CA 1
ATOM 1168 C C . ASN A 1 142 ? 18.253 5.397 -15.328 1.00 79.62 142 ASN A C 1
ATOM 1170 O O . ASN A 1 142 ? 17.890 6.313 -16.042 1.00 79.62 142 ASN A O 1
ATOM 1174 N N . SER A 1 143 ? 17.526 5.014 -14.275 1.00 77.75 143 SER A N 1
ATOM 1175 C CA . SER A 1 143 ? 16.325 5.729 -13.838 1.00 77.75 143 SER A CA 1
ATOM 1176 C C . SER A 1 143 ? 16.622 7.002 -13.050 1.00 77.75 143 SER A C 1
ATOM 1178 O O . SER A 1 143 ? 15.693 7.612 -12.517 1.00 77.75 143 SER A O 1
ATOM 1180 N N . ASP A 1 144 ? 17.894 7.350 -12.855 1.00 74.62 144 ASP A N 1
ATOM 1181 C CA . ASP A 1 144 ? 18.284 8.515 -12.075 1.00 74.62 144 ASP A CA 1
ATOM 1182 C C . ASP A 1 144 ? 17.903 9.811 -12.816 1.00 74.62 144 ASP A C 1
ATOM 1184 O O . ASP A 1 144 ? 18.455 10.089 -13.885 1.00 74.62 144 ASP A O 1
ATOM 1188 N N . PRO A 1 145 ? 16.999 10.649 -12.267 1.00 77.75 145 PRO A N 1
ATOM 1189 C CA . PRO A 1 145 ? 16.589 11.898 -12.910 1.00 77.75 145 PRO A CA 1
ATOM 1190 C C . PRO A 1 145 ? 17.755 12.854 -13.171 1.00 77.75 145 PRO A C 1
ATOM 1192 O O . PRO A 1 145 ? 17.665 13.686 -14.074 1.00 77.75 145 PRO A O 1
ATOM 1195 N N . ARG A 1 146 ? 18.868 12.729 -12.430 1.00 76.19 146 ARG A N 1
ATOM 1196 C CA . ARG A 1 146 ? 20.087 13.526 -12.647 1.00 76.19 146 ARG A CA 1
ATOM 1197 C C . ARG A 1 146 ? 20.692 13.309 -14.035 1.00 76.19 146 ARG A C 1
ATOM 1199 O O . ARG A 1 146 ? 21.338 14.213 -14.553 1.00 76.19 146 ARG A O 1
ATOM 1206 N N . LEU A 1 147 ? 20.434 12.158 -14.662 1.00 75.12 147 LEU A N 1
ATOM 1207 C CA . LEU A 1 147 ? 20.840 11.861 -16.040 1.00 75.12 147 LEU A CA 1
ATOM 1208 C C . LEU A 1 147 ? 19.963 12.571 -17.090 1.00 75.12 147 LEU A C 1
ATOM 1210 O O . LEU A 1 147 ? 20.348 12.650 -18.253 1.00 75.12 147 LEU A O 1
ATOM 1214 N N . TYR A 1 148 ? 18.807 13.119 -16.694 1.00 73.69 148 TYR A N 1
ATOM 1215 C CA . TYR A 1 148 ? 17.810 13.735 -17.581 1.00 73.69 148 TYR A CA 1
ATOM 1216 C C . TYR A 1 148 ? 17.411 15.135 -17.110 1.00 73.69 148 TYR A C 1
ATOM 1218 O O . TYR A 1 148 ? 16.226 15.455 -17.000 1.00 73.69 148 TYR A O 1
ATOM 1226 N N . ASN A 1 149 ? 18.396 15.981 -16.794 1.00 73.38 149 ASN A N 1
ATOM 1227 C CA . ASN A 1 149 ? 18.173 17.360 -16.338 1.00 73.38 149 ASN A CA 1
ATOM 1228 C C . ASN A 1 149 ? 17.188 17.453 -15.155 1.00 73.38 149 ASN A C 1
ATOM 1230 O O . ASN A 1 149 ? 16.336 18.339 -15.115 1.00 73.38 149 ASN A O 1
ATOM 1234 N N . ASN A 1 150 ? 17.280 16.513 -14.210 1.00 71.88 150 ASN A N 1
ATOM 1235 C CA . ASN A 1 150 ? 16.408 16.403 -13.036 1.00 71.88 150 ASN A CA 1
ATOM 1236 C C . ASN A 1 150 ? 14.912 16.240 -13.367 1.00 71.88 150 ASN A C 1
ATOM 1238 O O . ASN A 1 150 ? 14.052 16.577 -12.556 1.00 71.88 150 ASN A O 1
ATOM 1242 N N . THR A 1 151 ? 14.587 15.705 -14.546 1.00 64.94 151 THR A N 1
ATOM 1243 C CA . THR A 1 151 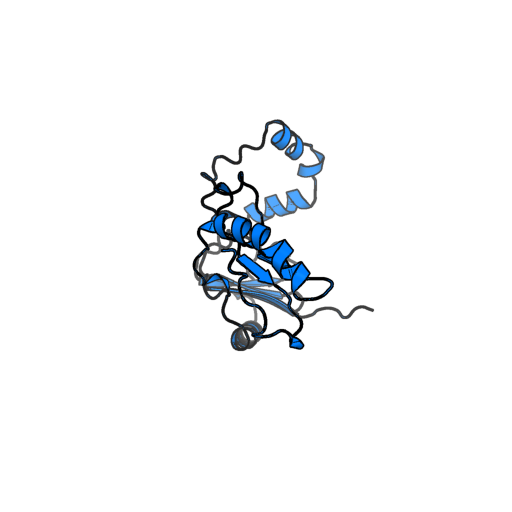? 13.207 15.438 -14.967 1.00 64.94 151 THR A CA 1
ATOM 1244 C C . THR A 1 151 ? 12.867 13.962 -14.780 1.00 64.94 151 THR A C 1
ATOM 1246 O O . THR A 1 151 ? 13.594 13.086 -15.246 1.00 64.94 151 THR A O 1
ATOM 1249 N N . LEU A 1 152 ? 11.730 13.667 -14.139 1.00 74.06 152 LEU A N 1
ATOM 1250 C CA . LEU A 1 152 ? 11.151 12.321 -14.151 1.00 74.06 152 LEU A CA 1
ATOM 1251 C C . LEU A 1 152 ? 10.613 12.037 -15.557 1.00 74.06 152 LEU A C 1
ATOM 1253 O O . LEU A 1 152 ? 9.556 12.533 -15.942 1.00 74.06 152 LEU A O 1
ATOM 1257 N N . THR A 1 153 ? 11.366 11.266 -16.332 1.00 72.25 153 THR A N 1
ATOM 1258 C CA . THR A 1 153 ? 11.037 10.917 -17.716 1.00 72.25 153 THR A CA 1
ATOM 1259 C C . THR A 1 153 ? 11.146 9.412 -17.930 1.00 72.25 153 THR A C 1
ATOM 1261 O O . THR A 1 153 ? 11.634 8.688 -17.067 1.00 72.25 153 THR A O 1
ATOM 1264 N N . ASN A 1 154 ? 10.690 8.922 -19.080 1.00 78.44 154 ASN A N 1
ATOM 1265 C CA . ASN A 1 154 ? 10.977 7.555 -19.488 1.00 78.44 154 ASN A CA 1
ATOM 1266 C C . ASN A 1 154 ? 12.456 7.448 -19.899 1.00 78.44 154 ASN A C 1
ATOM 1268 O O . ASN A 1 154 ? 12.853 8.005 -20.922 1.00 78.44 154 ASN A O 1
ATOM 1272 N N . TRP A 1 155 ? 13.254 6.734 -19.105 1.00 76.25 155 TRP A N 1
ATOM 1273 C CA . TRP A 1 155 ? 14.674 6.490 -19.378 1.00 76.25 155 TRP A CA 1
ATOM 1274 C C . TRP A 1 155 ? 14.918 5.276 -20.288 1.00 76.25 155 TRP A C 1
ATOM 1276 O O . TRP A 1 155 ? 15.926 5.224 -20.988 1.00 76.25 155 TRP A O 1
ATOM 1286 N N . GLN A 1 156 ? 13.978 4.327 -20.347 1.00 72.62 156 GLN A N 1
ATOM 1287 C CA . GLN A 1 156 ? 14.009 3.184 -21.265 1.00 72.62 156 GLN A CA 1
ATOM 1288 C C . GLN A 1 156 ? 13.208 3.506 -22.528 1.00 72.62 156 GLN A C 1
ATOM 1290 O O . GLN A 1 156 ? 12.183 2.883 -22.830 1.00 72.62 156 GLN A O 1
ATOM 1295 N N . LEU A 1 157 ? 13.654 4.516 -23.279 1.00 70.56 157 LEU A N 1
ATOM 1296 C CA . LEU A 1 157 ? 12.994 4.867 -24.529 1.00 70.56 157 LEU A CA 1
ATOM 1297 C C . LEU A 1 157 ? 13.128 3.692 -25.509 1.00 70.56 157 LEU A C 1
ATOM 1299 O O . LEU A 1 157 ? 14.223 3.337 -25.958 1.00 70.56 157 LEU A O 1
ATOM 1303 N N . ARG A 1 158 ? 11.985 3.079 -25.826 1.00 74.56 158 ARG A N 1
ATOM 1304 C CA . ARG A 1 158 ? 11.878 2.034 -26.836 1.00 74.56 158 ARG A CA 1
ATOM 1305 C C . ARG A 1 158 ? 11.289 2.626 -28.105 1.00 74.56 158 ARG A C 1
ATOM 1307 O O . ARG A 1 158 ? 10.115 2.988 -28.131 1.00 74.56 158 ARG A O 1
ATOM 1314 N N . ALA A 1 159 ? 12.091 2.710 -29.158 1.00 76.44 159 ALA A N 1
ATOM 1315 C CA . ALA A 1 159 ? 11.618 3.151 -30.462 1.00 76.44 159 ALA A CA 1
ATOM 1316 C C . ALA A 1 159 ? 11.026 1.957 -31.221 1.00 76.44 159 ALA A C 1
ATOM 1318 O O . ALA A 1 159 ? 11.729 0.988 -31.524 1.00 76.44 159 ALA A O 1
ATOM 1319 N N . LEU A 1 160 ? 9.726 2.019 -31.516 1.00 78.50 160 LEU A N 1
ATOM 1320 C CA . LEU A 1 160 ? 9.045 1.043 -32.362 1.00 78.50 160 LEU A CA 1
ATOM 1321 C C . LEU A 1 160 ? 8.903 1.603 -33.777 1.00 78.50 160 LEU A C 1
ATOM 1323 O O . LEU A 1 160 ? 8.151 2.548 -34.004 1.00 78.50 160 LEU A O 1
ATOM 1327 N N . PHE A 1 161 ? 9.583 0.985 -34.736 1.00 77.69 161 PHE A N 1
ATOM 1328 C CA . PHE A 1 161 ? 9.409 1.289 -36.150 1.00 77.69 161 PHE A CA 1
ATOM 1329 C C . PHE A 1 161 ? 8.290 0.424 -36.725 1.00 77.69 161 PHE A C 1
ATOM 1331 O O . PHE A 1 161 ? 8.383 -0.806 -36.721 1.00 77.69 161 PHE A O 1
ATOM 1338 N N . ILE A 1 162 ? 7.239 1.070 -37.230 1.00 72.75 162 ILE A N 1
ATOM 1339 C CA . ILE A 1 162 ? 6.128 0.416 -37.927 1.00 72.75 162 ILE A CA 1
ATOM 1340 C C . ILE A 1 162 ? 6.255 0.750 -39.424 1.00 72.75 162 ILE A C 1
ATOM 1342 O O . ILE A 1 162 ? 5.837 1.829 -39.844 1.00 72.75 162 ILE A O 1
ATOM 1346 N N . PRO A 1 163 ? 6.864 -0.123 -40.245 1.00 66.50 163 PRO A N 1
ATOM 1347 C CA . PRO A 1 163 ? 6.940 0.083 -41.685 1.00 66.50 163 PRO A CA 1
ATOM 1348 C C . PRO A 1 163 ? 5.533 -0.006 -42.294 1.00 66.50 163 PRO A C 1
ATOM 1350 O O . PRO A 1 163 ? 4.855 -1.023 -42.165 1.00 66.50 163 PRO A O 1
ATOM 1353 N N . MET A 1 164 ? 5.096 1.045 -42.991 1.00 62.06 164 MET A N 1
ATOM 1354 C CA . MET A 1 164 ? 3.766 1.079 -43.621 1.00 62.06 164 MET A CA 1
ATOM 1355 C C . MET A 1 164 ? 3.631 0.115 -44.816 1.00 62.06 164 MET A C 1
ATOM 1357 O O . MET A 1 164 ? 2.521 -0.265 -45.177 1.00 62.06 164 MET A O 1
ATOM 1361 N N . ASN A 1 165 ? 4.741 -0.314 -45.426 1.00 60.84 165 ASN A N 1
ATOM 1362 C CA . ASN A 1 165 ? 4.755 -1.181 -46.606 1.00 60.84 165 ASN A CA 1
ATOM 1363 C C . ASN A 1 165 ? 6.155 -1.774 -46.856 1.00 60.84 165 ASN A C 1
ATOM 1365 O O . ASN A 1 165 ? 7.072 -1.089 -47.300 1.00 60.84 165 ASN A O 1
ATOM 1369 N N . GLY A 1 166 ? 6.284 -3.085 -46.632 1.00 60.88 166 GLY A N 1
ATOM 1370 C CA . GLY A 1 166 ? 7.365 -3.914 -47.173 1.00 60.88 166 GLY A CA 1
ATOM 1371 C C . GLY A 1 166 ? 8.782 -3.669 -46.637 1.00 60.88 166 GLY A C 1
ATOM 1372 O O . GLY A 1 166 ? 9.043 -2.846 -45.762 1.00 60.88 166 GLY A O 1
ATOM 1373 N N . VAL A 1 167 ? 9.715 -4.449 -47.185 1.00 62.38 167 VAL A N 1
ATOM 1374 C CA . VAL A 1 167 ? 11.118 -4.548 -46.750 1.00 62.38 167 VAL A CA 1
ATOM 1375 C C . VAL A 1 167 ? 11.928 -3.274 -47.048 1.00 62.38 167 VAL A C 1
ATOM 1377 O O . VAL A 1 167 ? 12.784 -2.891 -46.255 1.00 62.38 167 VAL A O 1
ATOM 1380 N N . GLY A 1 168 ? 11.623 -2.565 -48.142 1.00 60.09 168 GLY A N 1
ATOM 1381 C CA . GLY A 1 168 ? 12.343 -1.347 -48.545 1.00 60.09 168 GLY A CA 1
ATOM 1382 C C . GLY A 1 168 ? 12.259 -0.204 -47.524 1.00 60.09 168 GLY A C 1
ATOM 1383 O O . GLY A 1 168 ? 13.252 0.477 -47.277 1.00 60.09 168 GLY A O 1
ATOM 1384 N N . HIS A 1 169 ? 11.113 -0.033 -46.860 1.00 66.25 169 HIS A N 1
ATOM 1385 C CA . HIS A 1 169 ? 10.948 0.994 -45.826 1.00 66.25 169 HIS A CA 1
ATOM 1386 C C . HIS A 1 169 ? 11.560 0.612 -44.479 1.00 66.25 169 HIS A C 1
ATOM 1388 O O . HIS A 1 169 ? 11.982 1.493 -43.737 1.00 66.25 169 HIS A O 1
ATOM 1394 N N . VAL A 1 170 ? 11.688 -0.685 -44.180 1.00 68.00 170 VAL A N 1
ATOM 1395 C CA . VAL A 1 170 ? 12.467 -1.131 -43.017 1.00 68.00 170 VAL A CA 1
ATOM 1396 C C . VAL A 1 170 ? 13.919 -0.685 -43.170 1.00 68.00 170 VAL A C 1
ATOM 1398 O O . VAL A 1 170 ? 14.462 -0.095 -42.241 1.00 68.00 170 VAL A O 1
ATOM 1401 N N . TYR A 1 171 ? 14.522 -0.876 -44.351 1.00 70.38 171 TYR A N 1
ATOM 1402 C CA . TYR A 1 171 ? 15.909 -0.470 -44.606 1.00 70.38 171 TYR A CA 1
ATOM 1403 C C . TYR A 1 171 ? 16.139 1.037 -44.524 1.00 70.38 171 TYR A C 1
ATOM 1405 O O . TYR A 1 171 ? 17.160 1.452 -43.979 1.00 70.38 171 TYR A O 1
ATOM 1413 N N . ALA A 1 172 ? 15.186 1.856 -44.979 1.00 71.06 172 ALA A N 1
ATOM 1414 C CA . ALA A 1 172 ? 15.267 3.311 -44.833 1.00 71.06 172 ALA A CA 1
ATOM 1415 C C . ALA A 1 172 ? 15.340 3.751 -43.357 1.0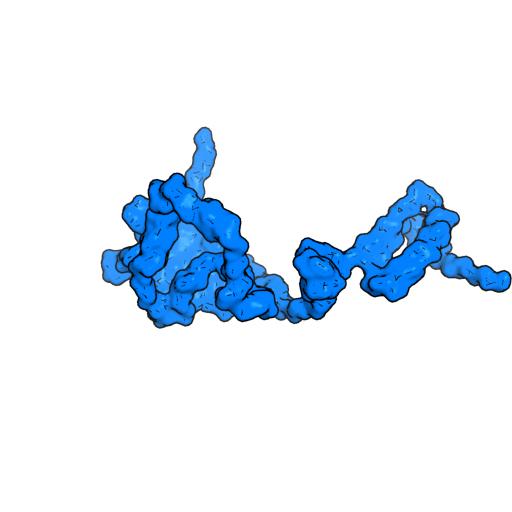0 71.06 172 ALA A C 1
ATOM 1417 O O . ALA A 1 172 ? 15.956 4.763 -43.030 1.00 71.06 172 ALA A O 1
ATOM 1418 N N . CYS A 1 173 ? 14.754 2.965 -42.453 1.00 74.81 173 CYS A N 1
ATOM 1419 C CA . CYS A 1 173 ? 14.764 3.228 -41.019 1.00 74.81 173 CYS A CA 1
ATOM 1420 C C . CYS A 1 173 ? 15.945 2.581 -40.272 1.00 74.81 173 CYS A C 1
ATOM 1422 O O . CYS A 1 173 ? 16.149 2.902 -39.102 1.00 74.81 173 CYS A O 1
ATOM 1424 N N . VAL A 1 174 ? 16.741 1.708 -40.909 1.00 79.94 174 VAL A N 1
ATOM 1425 C CA . VAL A 1 174 ? 17.887 1.041 -40.257 1.00 79.94 174 VAL A CA 1
ATOM 1426 C C . VAL A 1 174 ? 18.941 2.051 -39.814 1.00 79.94 174 VAL A C 1
ATOM 1428 O O . VAL A 1 174 ? 19.407 1.956 -38.686 1.00 79.94 174 VAL A O 1
ATOM 1431 N N . GLY A 1 175 ? 19.263 3.055 -40.635 1.00 80.25 175 GLY A N 1
ATOM 1432 C CA . GLY A 1 175 ? 20.246 4.077 -40.250 1.00 80.25 175 GLY A CA 1
ATOM 1433 C C . GLY A 1 175 ? 19.813 4.876 -39.016 1.00 80.25 175 GLY A C 1
ATOM 1434 O O . GLY A 1 175 ? 20.605 5.106 -38.107 1.00 80.25 175 GLY A O 1
ATOM 1435 N N . VAL A 1 176 ? 18.525 5.226 -38.927 1.00 80.56 176 VAL A N 1
ATOM 1436 C CA . VAL A 1 176 ? 17.959 5.897 -37.743 1.00 80.56 176 VAL A CA 1
ATOM 1437 C C . VAL A 1 176 ? 17.995 4.967 -36.527 1.00 80.56 176 VAL A C 1
ATOM 1439 O O . VAL A 1 176 ? 18.359 5.392 -35.433 1.00 80.56 176 VAL A O 1
ATOM 1442 N N . ALA A 1 177 ? 17.657 3.689 -36.711 1.00 82.75 177 ALA A N 1
ATOM 1443 C CA . ALA A 1 177 ? 17.731 2.687 -35.655 1.00 82.75 177 ALA A CA 1
ATOM 1444 C C . ALA A 1 177 ? 19.161 2.494 -35.125 1.00 82.75 177 ALA A C 1
ATOM 1446 O O . ALA A 1 177 ? 19.341 2.409 -33.915 1.00 82.75 177 ALA A O 1
ATOM 1447 N N . GLU A 1 178 ? 20.173 2.464 -35.996 1.00 83.75 178 GLU A N 1
ATOM 1448 C CA . GLU A 1 178 ? 21.583 2.338 -35.603 1.00 83.75 178 GLU A CA 1
ATOM 1449 C C . GLU A 1 178 ? 22.034 3.530 -34.743 1.00 83.75 178 GLU A C 1
ATOM 1451 O O . GLU A 1 178 ? 22.641 3.320 -33.692 1.00 83.75 178 GLU A O 1
ATOM 1456 N N . VAL A 1 179 ? 21.661 4.763 -35.112 1.00 81.81 179 VAL A N 1
ATOM 1457 C CA . VAL A 1 179 ? 21.945 5.967 -34.306 1.00 81.81 179 VAL A CA 1
ATOM 1458 C C . VAL A 1 179 ? 21.263 5.899 -32.936 1.00 81.81 179 VAL A C 1
ATOM 1460 O O . VAL A 1 179 ? 21.874 6.221 -31.919 1.00 81.81 179 VAL A O 1
ATOM 1463 N N . LEU A 1 180 ? 20.010 5.440 -32.881 1.00 80.81 180 LEU A N 1
ATOM 1464 C CA . LEU A 1 180 ? 19.283 5.295 -31.617 1.00 80.81 180 LEU A CA 1
ATOM 1465 C C . LEU A 1 180 ? 19.905 4.222 -30.711 1.00 80.81 180 LEU A C 1
ATOM 1467 O O . LEU A 1 180 ? 20.019 4.437 -29.507 1.00 80.81 180 LEU A O 1
ATOM 1471 N N . ILE A 1 181 ? 20.359 3.101 -31.276 1.00 81.50 181 ILE A N 1
ATOM 1472 C CA . ILE A 1 181 ? 21.064 2.052 -30.524 1.00 81.50 181 ILE A CA 1
ATOM 1473 C C . ILE A 1 181 ? 22.391 2.584 -29.968 1.00 81.50 181 ILE A C 1
ATOM 1475 O O . ILE A 1 181 ? 22.703 2.336 -28.806 1.00 81.50 181 ILE A O 1
ATOM 1479 N N . GLN A 1 182 ? 23.152 3.350 -30.758 1.00 81.06 182 GLN A N 1
ATOM 1480 C CA . GLN A 1 182 ? 24.393 3.990 -30.296 1.00 81.06 182 GLN A CA 1
ATOM 1481 C C . GLN A 1 182 ? 24.150 4.988 -29.156 1.00 81.06 182 GLN A C 1
ATOM 1483 O O . GLN A 1 182 ? 24.991 5.122 -28.272 1.00 81.06 182 GLN A O 1
ATOM 1488 N N . ALA A 1 183 ? 22.987 5.642 -29.141 1.00 75.50 183 ALA A N 1
ATOM 1489 C CA . ALA A 1 183 ? 22.551 6.511 -28.051 1.00 75.50 183 ALA A CA 1
ATOM 1490 C C . ALA A 1 183 ? 21.992 5.748 -26.826 1.00 75.50 183 ALA A C 1
ATOM 1492 O O . ALA A 1 183 ? 21.531 6.376 -25.876 1.00 75.50 183 ALA A O 1
ATOM 1493 N N . GLY A 1 184 ? 22.034 4.409 -26.825 1.00 74.19 184 GLY A N 1
ATOM 1494 C CA . GLY A 1 184 ? 21.601 3.566 -25.705 1.00 74.19 184 GLY A CA 1
ATOM 1495 C C . GLY A 1 184 ? 20.111 3.214 -25.703 1.00 74.19 184 GLY A C 1
ATOM 1496 O O . GLY A 1 184 ? 19.616 2.651 -24.726 1.00 74.19 184 GLY A O 1
ATOM 1497 N N . TYR A 1 185 ? 19.379 3.515 -26.777 1.00 81.94 185 TYR A N 1
ATOM 1498 C CA . TYR A 1 185 ? 17.954 3.208 -26.872 1.00 81.94 185 TYR A CA 1
ATOM 1499 C C . TYR A 1 185 ? 17.692 1.785 -27.361 1.00 81.94 185 TYR A C 1
ATOM 1501 O O . TYR A 1 185 ? 18.413 1.228 -28.190 1.00 81.94 185 TYR A O 1
ATOM 1509 N N . THR A 1 186 ? 16.588 1.201 -26.891 1.00 81.69 186 THR A N 1
ATOM 1510 C CA . THR A 1 186 ? 16.116 -0.085 -27.414 1.00 81.69 186 THR A CA 1
ATOM 1511 C C . THR A 1 186 ? 15.284 0.161 -28.664 1.00 81.69 186 THR A C 1
ATOM 1513 O O . THR A 1 186 ? 14.296 0.891 -28.628 1.00 81.69 186 THR A O 1
ATOM 1516 N N . VAL A 1 187 ? 15.630 -0.485 -29.774 1.00 83.12 187 VAL A N 1
ATOM 1517 C CA . VAL A 1 187 ? 14.872 -0.368 -31.024 1.00 83.12 187 VAL A CA 1
ATOM 1518 C C . VAL A 1 187 ? 14.173 -1.683 -31.345 1.00 83.12 187 VAL A C 1
ATOM 1520 O O . VAL A 1 187 ? 14.681 -2.772 -31.085 1.00 83.12 187 VAL A O 1
ATOM 1523 N N . SER A 1 188 ? 12.961 -1.612 -31.883 1.00 82.56 188 SER A N 1
ATOM 1524 C CA . SER A 1 188 ? 12.228 -2.775 -32.380 1.00 82.56 188 SER A CA 1
ATOM 1525 C C . SER A 1 188 ? 11.527 -2.428 -33.689 1.00 82.56 188 SER A C 1
ATOM 1527 O O . SER A 1 188 ? 11.028 -1.319 -33.852 1.00 82.56 188 SER A O 1
ATOM 1529 N N . PHE A 1 189 ? 11.465 -3.385 -34.613 1.00 79.94 189 PHE A N 1
ATOM 1530 C CA . PHE A 1 189 ? 10.705 -3.257 -35.855 1.00 79.94 189 PHE A CA 1
ATOM 1531 C C . PHE A 1 189 ? 9.460 -4.141 -35.770 1.00 79.94 189 PHE A C 1
ATOM 1533 O O . PHE A 1 189 ? 9.568 -5.350 -35.566 1.00 79.94 189 PHE A O 1
ATOM 1540 N N . ALA A 1 190 ? 8.279 -3.545 -35.925 1.00 76.81 190 ALA A N 1
ATOM 1541 C CA . ALA A 1 190 ? 7.030 -4.282 -36.069 1.00 76.81 190 ALA A CA 1
ATOM 1542 C C . ALA A 1 190 ? 6.922 -4.779 -37.511 1.00 76.81 190 ALA A C 1
ATOM 1544 O O . ALA A 1 190 ? 6.471 -4.064 -38.399 1.00 76.81 190 ALA A O 1
ATOM 1545 N N . VAL A 1 191 ? 7.368 -6.002 -37.767 1.00 72.75 191 VAL A N 1
ATOM 1546 C CA . VAL A 1 191 ? 7.347 -6.578 -39.112 1.00 72.75 191 VAL A CA 1
ATOM 1547 C C . VAL A 1 191 ? 6.219 -7.596 -39.190 1.00 72.75 191 VAL A C 1
ATOM 1549 O O . VAL A 1 191 ? 6.058 -8.416 -38.289 1.00 72.75 191 VAL A O 1
ATOM 1552 N N . ASN A 1 192 ? 5.433 -7.551 -40.268 1.00 71.12 192 ASN A N 1
ATOM 1553 C CA . ASN A 1 192 ? 4.426 -8.577 -40.522 1.00 71.12 192 ASN A CA 1
ATOM 1554 C C . ASN A 1 192 ? 5.101 -9.961 -40.593 1.00 71.12 192 ASN A C 1
ATOM 1556 O O . ASN A 1 192 ? 6.154 -10.109 -41.217 1.00 71.12 192 ASN A O 1
ATOM 1560 N N . GLU A 1 193 ? 4.484 -10.960 -39.963 1.00 74.38 193 GLU A N 1
ATOM 1561 C CA . GLU A 1 193 ? 5.005 -12.322 -39.814 1.00 74.38 193 GLU A CA 1
ATOM 1562 C C . GLU A 1 193 ? 5.438 -12.964 -41.140 1.00 74.38 193 GLU A C 1
ATOM 1564 O O . GLU A 1 193 ? 6.435 -13.683 -41.175 1.00 74.38 193 GLU A O 1
ATOM 1569 N N . GLN A 1 194 ? 4.782 -12.617 -42.252 1.00 73.50 194 GLN A N 1
ATOM 1570 C CA . GLN A 1 194 ? 5.149 -13.076 -43.600 1.00 73.50 194 GLN A CA 1
ATOM 1571 C C . GLN A 1 194 ? 6.601 -12.741 -44.016 1.00 73.50 194 GLN A C 1
ATOM 1573 O O . GLN A 1 194 ? 7.129 -13.320 -44.968 1.00 73.50 194 GLN A O 1
ATOM 1578 N N . TRP A 1 195 ? 7.256 -11.812 -43.313 1.00 67.19 195 TRP A N 1
ATOM 1579 C CA . TRP A 1 195 ? 8.636 -11.379 -43.547 1.00 67.19 195 TRP A CA 1
ATOM 1580 C C . TRP A 1 195 ? 9.633 -11.894 -42.498 1.00 67.19 195 TRP A C 1
ATOM 1582 O O . TRP A 1 195 ? 10.815 -11.542 -42.552 1.00 67.19 195 TRP A O 1
ATOM 1592 N N . ARG A 1 196 ? 9.203 -12.732 -41.546 1.00 67.88 196 ARG A N 1
ATOM 1593 C CA . ARG A 1 196 ? 10.082 -13.313 -40.521 1.00 67.88 196 ARG A CA 1
ATOM 1594 C C . ARG A 1 196 ? 11.224 -14.093 -41.186 1.00 67.88 196 ARG A C 1
ATOM 1596 O O . ARG A 1 196 ? 10.987 -14.988 -41.990 1.00 67.88 196 ARG A O 1
ATOM 1603 N N . GLY A 1 197 ? 12.470 -13.724 -40.877 1.00 67.56 197 GLY A N 1
ATOM 1604 C CA . GLY A 1 197 ? 13.673 -14.342 -41.456 1.00 67.56 197 GLY A CA 1
ATOM 1605 C C . GLY A 1 197 ? 14.006 -13.928 -42.898 1.00 67.56 197 GLY A C 1
ATOM 1606 O O . GLY A 1 197 ? 14.989 -14.416 -43.441 1.00 67.56 197 GLY A O 1
ATOM 1607 N N . ARG A 1 198 ? 13.228 -13.026 -43.517 1.00 65.44 198 ARG A N 1
ATOM 1608 C CA . ARG A 1 198 ? 13.474 -12.510 -44.882 1.00 65.44 198 ARG A CA 1
ATOM 1609 C C . ARG A 1 198 ? 14.191 -11.157 -44.914 1.00 65.44 198 ARG A C 1
ATOM 1611 O O . ARG A 1 198 ? 14.493 -10.652 -45.989 1.00 65.44 198 ARG A O 1
ATOM 1618 N N . LEU A 1 199 ? 14.430 -10.556 -43.750 1.00 63.53 199 LEU A N 1
ATOM 1619 C CA . LEU A 1 199 ? 15.166 -9.302 -43.611 1.00 63.53 199 LEU A CA 1
ATOM 1620 C C . LEU A 1 199 ? 16.659 -9.602 -43.456 1.00 63.53 199 LEU A C 1
ATOM 1622 O O . LEU A 1 199 ? 17.077 -10.158 -42.444 1.00 63.53 199 LEU A O 1
ATOM 1626 N N . THR A 1 200 ? 17.464 -9.214 -44.439 1.00 59.34 200 THR A N 1
ATOM 1627 C CA . THR A 1 200 ? 18.933 -9.332 -44.406 1.00 59.34 200 THR A CA 1
ATOM 1628 C C . THR A 1 200 ? 19.566 -7.947 -44.406 1.00 59.34 200 THR A C 1
ATOM 1630 O O . THR A 1 200 ? 19.105 -7.089 -45.149 1.00 59.34 200 THR A O 1
ATOM 1633 N N . LYS A 1 201 ? 20.611 -7.678 -43.611 1.00 54.28 201 LYS A N 1
ATOM 1634 C CA . LYS A 1 201 ? 21.335 -6.394 -43.705 1.00 54.28 201 LYS A CA 1
ATOM 1635 C C . LYS A 1 201 ? 21.813 -6.213 -45.160 1.00 54.28 201 LYS A C 1
ATOM 1637 O O . LYS A 1 201 ? 22.449 -7.138 -45.666 1.00 54.28 201 LYS A O 1
ATOM 1642 N N . PRO A 1 202 ? 21.505 -5.103 -45.858 1.00 53.78 202 PRO A N 1
ATOM 1643 C CA . PRO A 1 202 ? 22.065 -4.874 -47.180 1.00 53.78 202 PRO A CA 1
ATOM 1644 C C . PRO A 1 202 ? 23.571 -4.677 -46.993 1.00 53.78 202 PRO A C 1
ATOM 1646 O O . PRO A 1 202 ? 23.992 -3.747 -46.303 1.00 53.78 202 PRO A O 1
ATOM 1649 N N . CYS A 1 203 ? 24.383 -5.577 -47.540 1.00 43.97 203 CYS A N 1
ATOM 1650 C CA . CYS A 1 203 ? 25.816 -5.342 -47.654 1.00 43.97 203 CYS A CA 1
ATOM 1651 C C . CYS A 1 203 ? 26.012 -4.349 -48.798 1.00 43.97 203 CYS A C 1
ATOM 1653 O O . CYS A 1 203 ? 25.891 -4.724 -49.962 1.00 43.97 203 CYS A O 1
ATOM 1655 N N . TYR A 1 204 ? 26.267 -3.085 -48.472 1.00 46.03 204 TYR A N 1
ATOM 1656 C CA . TYR A 1 204 ? 26.783 -2.136 -49.451 1.00 46.03 204 TYR A CA 1
ATOM 1657 C C . TYR A 1 204 ? 28.287 -2.401 -49.579 1.00 46.03 204 TYR A C 1
ATOM 1659 O O . TYR A 1 204 ? 29.027 -2.200 -48.616 1.00 46.03 204 TYR A O 1
ATOM 1667 N N . THR A 1 205 ? 28.695 -2.959 -50.720 1.00 34.31 205 THR A N 1
ATOM 1668 C CA . THR A 1 205 ? 30.098 -3.033 -51.165 1.00 34.31 205 THR A CA 1
ATOM 1669 C C . THR A 1 205 ? 30.575 -1.677 -51.642 1.00 34.31 205 THR A C 1
ATOM 1671 O O . THR A 1 205 ? 29.781 -1.039 -52.373 1.00 34.31 205 THR A O 1
#

Foldseek 3Di:
DDDDDQKDWPDCDPPQRWGWIGGHQKIKIWGQAWCLPVVCPVVVPDPPDDPVPPPQPPVSVVVCPPVVNCPDPVVVLVVLLVVAPRPHGGDTFMDRCVVCVSRRDGCVVVDDPVVVVVVVVVVVVVVVVDDPDPVPDPDDPQQQCVVVVNDRDPSAAEAEAEQPDDQVSVLVCVVVVVVCVVVVYHYDYPDDPVCVVVHDNPPDD

Radius of gyration: 26.92 Å; chains: 1; bounding box: 58×49×76 Å

Sequence (205 aa):
KRPVRTELLHNIDPIWNMSAIRYYDYKLVKSTGPVNSSGIAWRDSYDYVDSTDIRLTPEGYKSLQTADRMHSSVYKVLSQMNRRPDYRVLQLCLFDIRDDPCELRDILPETDPHFIRFLWNKLLAYNATSVPPLTLVPKDPNSDPRLYNNTLTNWQLRALFIPMNGVGHVYACVGVAEVLIQAGYTVSFAVNEQWRGRLTKPCYT

Organism: NCBI:txid334625

InterPro domains:
  IPR017850 Alkaline-phosphatase-like, core domain superfamily [SSF53649] (3-154)
  IPR047115 Arylsulfatase B [PTHR10342] (3-155)